Protein AF-A0A3B9ZJI3-F1 (afdb_monomer)

Foldseek 3Di:
DPDDPVLVVDPVSQQVVFVVVQVVCCVVCVVVVDHDPTGDDPDDDDDPVVVVVVVVVVVVVVVVVVVVVVVVVVVVVVVVVVVVVVVVVVVVVCVVVVVVVVVVVVVVVVVVVVVVVVVVVVVVVVVVVVVVVVVVVVLPDPVNVVVVVVVVVVVCVPDDDDDDDPDPDDDDDCVPDDVVVVCVVVVVVVVVD

pLDDT: mean 81.3, std 15.16, range [40.19, 97.56]

Mean predicted aligned error: 17.63 Å

Structure (mmCIF, N/CA/C/O backbone):
data_AF-A0A3B9ZJI3-F1
#
_entry.id   AF-A0A3B9ZJI3-F1
#
loop_
_atom_site.group_PDB
_atom_site.id
_atom_site.type_symbol
_atom_site.label_atom_id
_atom_site.label_alt_id
_atom_site.label_comp_id
_atom_site.label_asym_id
_atom_site.label_entity_id
_atom_site.label_seq_id
_atom_site.pdbx_PDB_ins_code
_atom_site.Cartn_x
_atom_site.Cartn_y
_atom_site.Cartn_z
_atom_site.occupancy
_atom_site.B_iso_or_equiv
_atom_site.auth_seq_id
_atom_site.auth_comp_id
_atom_site.auth_asym_id
_atom_site.auth_atom_id
_atom_site.pdbx_PDB_model_num
ATOM 1 N N . GLY A 1 1 ? 36.467 -7.779 -59.069 1.00 50.78 1 GLY A N 1
ATOM 2 C CA . GLY A 1 1 ? 36.901 -6.793 -58.063 1.00 50.78 1 GLY A CA 1
ATOM 3 C C . GLY A 1 1 ? 36.536 -7.334 -56.703 1.00 50.78 1 GLY A C 1
ATOM 4 O O . GLY A 1 1 ? 35.388 -7.703 -56.526 1.00 50.78 1 GLY A O 1
ATOM 5 N N . GLU A 1 2 ? 37.505 -7.467 -55.800 1.00 56.78 2 GLU A N 1
ATOM 6 C CA . GLU A 1 2 ? 37.340 -8.174 -54.513 1.00 56.78 2 GLU A CA 1
ATOM 7 C C . GLU A 1 2 ? 36.826 -7.292 -53.361 1.00 56.78 2 GLU A C 1
ATOM 9 O O . GLU A 1 2 ? 36.559 -7.794 -52.276 1.00 56.78 2 GLU A O 1
ATOM 14 N N . LEU A 1 3 ? 36.697 -5.979 -53.572 1.00 60.47 3 LEU A N 1
ATOM 15 C CA . LEU A 1 3 ? 36.217 -5.028 -52.567 1.00 60.47 3 LEU A CA 1
ATOM 16 C C . LEU A 1 3 ? 34.755 -4.667 -52.830 1.00 60.47 3 LEU A C 1
ATOM 18 O O . LEU A 1 3 ? 34.390 -4.351 -53.967 1.00 60.47 3 LEU A O 1
ATOM 22 N N . LYS A 1 4 ? 33.936 -4.659 -51.773 1.00 58.44 4 LYS A N 1
ATOM 23 C CA . LYS A 1 4 ? 32.598 -4.059 -51.824 1.00 58.44 4 LYS A CA 1
ATOM 24 C C . LYS A 1 4 ? 32.731 -2.539 -51.887 1.00 58.44 4 LYS A C 1
ATOM 26 O O . LYS A 1 4 ? 33.703 -1.964 -51.402 1.00 58.44 4 LYS A O 1
ATOM 31 N N . THR A 1 5 ? 31.743 -1.873 -52.476 1.00 60.25 5 THR A N 1
ATOM 32 C CA . THR A 1 5 ? 31.746 -0.415 -52.692 1.00 60.25 5 THR A CA 1
ATOM 33 C C . THR A 1 5 ? 31.880 0.386 -51.391 1.00 60.25 5 THR A C 1
ATOM 35 O O . THR A 1 5 ? 32.420 1.486 -51.400 1.00 60.25 5 THR A O 1
ATOM 38 N N . GLU A 1 6 ? 31.468 -0.195 -50.264 1.00 62.31 6 GLU A N 1
ATOM 39 C CA . GLU A 1 6 ? 31.567 0.384 -48.918 1.00 62.31 6 GLU A CA 1
ATOM 40 C C . GLU A 1 6 ? 32.981 0.262 -48.315 1.00 62.31 6 GLU A C 1
ATOM 42 O O . GLU A 1 6 ? 33.418 1.137 -47.569 1.00 62.31 6 GLU A O 1
ATOM 47 N N . ASP A 1 7 ? 33.751 -0.767 -48.690 1.00 61.75 7 ASP A N 1
ATOM 48 C CA . ASP A 1 7 ? 35.116 -0.987 -48.189 1.00 61.75 7 ASP A CA 1
ATOM 49 C C . ASP A 1 7 ? 36.121 0.010 -48.772 1.00 61.75 7 ASP A C 1
ATOM 51 O O . ASP A 1 7 ? 37.167 0.271 -48.174 1.00 61.75 7 ASP A O 1
ATOM 55 N N . PHE A 1 8 ? 35.775 0.629 -49.906 1.00 59.69 8 PHE A N 1
ATOM 56 C CA . PHE A 1 8 ? 36.517 1.759 -50.440 1.00 59.69 8 PHE A CA 1
ATOM 57 C C . PHE A 1 8 ? 36.416 2.992 -49.549 1.00 59.69 8 PHE A C 1
ATOM 59 O O . PHE A 1 8 ? 37.165 3.912 -49.810 1.00 59.69 8 PHE A O 1
ATOM 66 N N . TYR A 1 9 ? 35.573 3.075 -48.517 1.00 57.75 9 TYR A N 1
ATOM 67 C CA . TYR A 1 9 ? 35.547 4.233 -47.607 1.00 57.75 9 TYR A CA 1
ATOM 68 C C . TYR A 1 9 ? 36.459 4.071 -46.382 1.00 57.75 9 TYR A C 1
ATOM 70 O O . TYR A 1 9 ? 36.699 5.039 -45.663 1.00 57.75 9 TYR A O 1
ATOM 78 N N . VAL A 1 10 ? 37.021 2.879 -46.155 1.00 63.97 10 VAL A N 1
ATOM 79 C CA . VAL A 1 10 ? 37.876 2.603 -44.994 1.00 63.97 10 VAL A CA 1
ATOM 80 C C . VAL A 1 10 ? 39.340 2.855 -45.358 1.00 63.97 10 VAL A C 1
ATOM 82 O O . VAL A 1 10 ? 39.934 2.097 -46.126 1.00 63.97 10 VAL A O 1
ATOM 85 N N . ALA A 1 11 ? 39.939 3.906 -44.786 1.00 62.38 11 ALA A N 1
ATOM 86 C CA . ALA A 1 11 ? 41.319 4.322 -45.071 1.00 62.38 11 ALA A CA 1
ATOM 87 C C . ALA A 1 11 ? 42.336 3.173 -44.927 1.00 62.38 11 ALA A C 1
ATOM 89 O O . ALA A 1 11 ? 43.181 2.987 -45.797 1.00 62.38 11 ALA A O 1
ATOM 90 N N . ASN A 1 12 ? 42.183 2.331 -43.902 1.00 68.94 12 ASN A N 1
ATOM 91 C CA . ASN A 1 12 ? 43.085 1.204 -43.647 1.00 68.94 12 ASN A CA 1
ATOM 92 C C . ASN A 1 12 ? 43.051 0.145 -44.763 1.00 68.94 12 ASN A C 1
ATOM 94 O O . ASN A 1 12 ? 44.101 -0.328 -45.193 1.00 68.94 12 ASN A O 1
ATOM 98 N N . LYS A 1 13 ? 41.861 -0.176 -45.293 1.00 71.44 13 LYS A N 1
ATOM 99 C CA . LYS A 1 13 ? 41.706 -1.168 -46.373 1.00 71.44 13 LYS A CA 1
ATOM 100 C C . LYS A 1 13 ? 42.254 -0.658 -47.710 1.00 71.44 13 LYS A C 1
ATOM 102 O O . LYS A 1 13 ? 42.721 -1.454 -48.523 1.00 71.44 13 LYS A O 1
ATOM 107 N N . ARG A 1 14 ? 42.232 0.665 -47.936 1.00 68.62 14 ARG A N 1
ATOM 108 C CA . ARG A 1 14 ? 42.858 1.291 -49.116 1.00 68.62 14 ARG A CA 1
ATOM 109 C C . ARG A 1 14 ? 44.374 1.121 -49.092 1.00 68.62 14 ARG A C 1
ATOM 111 O O . ARG A 1 14 ? 44.942 0.722 -50.102 1.00 68.62 14 ARG A O 1
ATOM 118 N N . THR A 1 15 ? 45.005 1.398 -47.954 1.00 74.06 15 THR A N 1
ATOM 119 C CA . THR A 1 15 ? 46.465 1.324 -47.802 1.00 74.06 15 THR A CA 1
ATOM 120 C C . THR A 1 15 ? 46.971 -0.106 -47.952 1.00 74.06 15 THR A C 1
ATOM 122 O O . THR A 1 15 ? 47.922 -0.346 -48.687 1.00 74.06 15 THR A O 1
ATOM 125 N N . GLU A 1 16 ? 46.286 -1.074 -47.340 1.00 79.62 16 GLU A N 1
ATOM 126 C CA . GLU A 1 16 ? 46.660 -2.490 -47.420 1.00 79.62 16 GLU A CA 1
ATOM 127 C C . GLU A 1 16 ? 46.643 -3.015 -48.866 1.00 79.62 16 GLU A C 1
ATOM 129 O O . GLU A 1 16 ? 47.573 -3.683 -49.322 1.00 79.62 16 GLU A O 1
ATOM 134 N N . LYS A 1 17 ? 45.608 -2.661 -49.633 1.00 78.25 17 LYS A N 1
ATOM 135 C CA . LYS A 1 17 ? 45.502 -3.068 -51.039 1.00 78.25 17 LYS A CA 1
ATOM 136 C C . LYS A 1 17 ? 46.419 -2.253 -51.957 1.00 78.25 17 LYS A C 1
ATOM 138 O O . LYS A 1 17 ? 46.913 -2.810 -52.934 1.00 78.25 17 LYS A O 1
ATOM 143 N N . ALA A 1 18 ? 46.695 -0.986 -51.647 1.00 79.62 18 ALA A N 1
ATOM 144 C CA . ALA A 1 18 ? 47.691 -0.185 -52.361 1.00 79.62 18 ALA A CA 1
ATOM 145 C C . ALA A 1 18 ? 49.105 -0.774 -52.216 1.00 79.62 18 ALA A C 1
ATOM 147 O O . ALA A 1 18 ? 49.821 -0.886 -53.211 1.00 79.62 18 ALA A O 1
ATOM 148 N N . GLU A 1 19 ? 49.468 -1.240 -51.017 1.00 81.62 19 GLU A N 1
ATOM 149 C CA . GLU A 1 19 ? 50.729 -1.950 -50.770 1.00 81.62 19 GLU A CA 1
ATOM 150 C C . GLU A 1 19 ? 50.781 -3.292 -51.514 1.00 81.62 19 GLU A C 1
ATOM 152 O O . GLU A 1 19 ? 51.762 -3.578 -52.201 1.00 81.62 19 GLU A O 1
ATOM 157 N N . ALA A 1 20 ? 49.696 -4.076 -51.498 1.00 83.81 20 ALA A N 1
ATOM 158 C CA . ALA A 1 20 ? 49.629 -5.325 -52.263 1.00 83.81 20 ALA A CA 1
ATOM 159 C C . ALA A 1 20 ? 49.830 -5.101 -53.778 1.00 83.81 20 ALA A C 1
ATOM 161 O O . ALA A 1 20 ? 50.543 -5.858 -54.444 1.00 83.81 20 ALA A O 1
ATOM 162 N N . VAL A 1 21 ? 49.241 -4.032 -54.326 1.00 83.50 21 VAL A N 1
ATOM 163 C CA . VAL A 1 21 ? 49.411 -3.642 -55.734 1.00 83.50 21 VAL A CA 1
ATOM 164 C C . VAL A 1 21 ? 50.833 -3.143 -56.004 1.00 83.50 21 VAL A C 1
ATOM 166 O O . VAL A 1 21 ? 51.417 -3.516 -57.021 1.00 83.50 21 VAL A O 1
ATOM 169 N N . LYS A 1 22 ? 51.432 -2.370 -55.092 1.00 85.00 22 LYS A N 1
ATOM 170 C CA . LYS A 1 22 ? 52.835 -1.934 -55.180 1.00 85.00 22 LYS A CA 1
ATOM 171 C C . LYS A 1 22 ? 53.792 -3.123 -55.238 1.00 85.00 22 LYS A C 1
ATOM 173 O O . LYS A 1 22 ? 54.679 -3.145 -56.092 1.00 85.00 22 LYS A O 1
ATOM 178 N N . THR A 1 23 ? 53.608 -4.131 -54.384 1.00 84.69 23 THR A N 1
ATOM 179 C CA . THR A 1 23 ? 54.434 -5.349 -54.407 1.00 84.69 23 THR A CA 1
ATOM 180 C C . THR A 1 23 ? 54.289 -6.097 -55.733 1.00 84.69 23 THR A C 1
ATOM 182 O O . THR A 1 23 ? 55.291 -6.505 -56.324 1.00 84.69 23 THR A O 1
ATOM 185 N N . ALA A 1 24 ? 53.058 -6.239 -56.234 1.00 85.00 24 ALA A N 1
ATOM 186 C CA . ALA A 1 24 ? 52.796 -6.901 -57.510 1.00 85.00 24 ALA A CA 1
ATOM 187 C C . ALA A 1 24 ? 53.416 -6.148 -58.702 1.00 85.00 24 ALA A C 1
ATOM 189 O O . ALA A 1 24 ? 54.034 -6.772 -59.564 1.00 85.00 24 ALA A O 1
ATOM 190 N N . LEU A 1 25 ? 53.309 -4.815 -58.731 1.00 82.19 25 LEU A N 1
ATOM 191 C CA . LEU A 1 25 ? 53.879 -3.977 -59.789 1.00 82.19 25 LEU A CA 1
ATOM 192 C C . LEU A 1 25 ? 55.409 -3.979 -59.767 1.00 82.19 25 LEU A C 1
ATOM 194 O O . LEU A 1 25 ? 56.024 -4.161 -60.816 1.00 82.19 25 LEU A O 1
ATOM 198 N N . ASN A 1 26 ? 56.030 -3.867 -58.589 1.00 84.06 26 ASN A N 1
ATOM 199 C CA . ASN A 1 26 ? 57.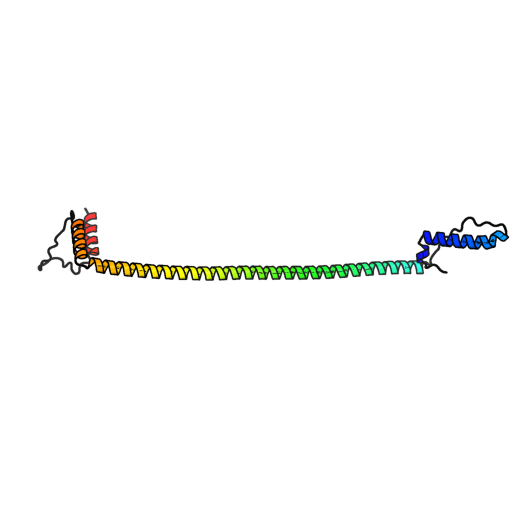489 -3.934 -58.461 1.00 84.06 26 ASN A CA 1
ATOM 200 C C . ASN A 1 26 ? 58.047 -5.286 -58.918 1.00 84.06 26 ASN A C 1
ATOM 202 O O . ASN A 1 26 ? 59.101 -5.333 -59.546 1.00 84.06 26 ASN A O 1
ATOM 206 N N . LYS A 1 27 ? 57.326 -6.389 -58.688 1.00 85.56 27 LYS A N 1
ATOM 207 C CA . LYS A 1 27 ? 57.746 -7.716 -59.161 1.00 85.56 27 LYS A CA 1
ATOM 208 C C . LYS A 1 27 ? 57.872 -7.794 -60.689 1.00 85.56 27 LYS A C 1
ATOM 210 O O . LYS A 1 27 ? 58.722 -8.526 -61.184 1.00 85.56 27 LYS A O 1
ATOM 215 N N . VAL A 1 28 ? 57.043 -7.052 -61.423 1.00 83.88 28 VAL A N 1
ATOM 216 C CA . VAL A 1 28 ? 57.026 -7.052 -62.895 1.00 83.88 28 VAL A CA 1
ATOM 217 C C . VAL A 1 28 ? 57.948 -5.973 -63.472 1.00 83.88 28 VAL A C 1
ATOM 219 O O . VAL A 1 28 ? 58.653 -6.219 -64.447 1.00 83.88 28 VAL A O 1
ATOM 222 N N . LEU A 1 29 ? 57.964 -4.783 -62.868 1.00 81.75 29 LEU A N 1
ATOM 223 C CA . LEU A 1 29 ? 58.641 -3.599 -63.408 1.00 81.75 29 LEU A CA 1
ATOM 224 C C . LEU A 1 29 ? 60.126 -3.502 -63.026 1.00 81.75 29 LEU A C 1
ATOM 226 O O . LEU A 1 29 ? 60.891 -2.866 -63.753 1.00 81.75 29 LEU A O 1
ATOM 230 N N . ASN A 1 30 ? 60.566 -4.206 -61.975 1.00 80.31 30 ASN A N 1
ATOM 231 C CA . ASN A 1 30 ? 61.985 -4.270 -61.604 1.00 80.31 30 ASN A CA 1
ATOM 232 C C . ASN A 1 30 ? 62.865 -4.850 -62.722 1.00 80.31 30 ASN A C 1
ATOM 234 O O . ASN A 1 30 ? 64.010 -4.435 -62.870 1.00 80.31 30 ASN A O 1
ATOM 238 N N . ALA A 1 31 ? 62.333 -5.761 -63.546 1.00 80.25 31 ALA A N 1
ATOM 239 C CA . ALA A 1 31 ? 63.055 -6.312 -64.697 1.00 80.25 31 ALA A CA 1
ATOM 240 C C . ALA A 1 31 ? 63.412 -5.245 -65.752 1.00 80.25 31 ALA A C 1
ATOM 242 O O . ALA A 1 31 ? 64.338 -5.437 -66.534 1.00 80.25 31 ALA A O 1
ATOM 243 N N . TYR A 1 32 ? 62.703 -4.115 -65.745 1.00 82.19 32 TYR A N 1
ATOM 244 C CA . TYR A 1 32 ? 62.908 -2.981 -66.645 1.00 82.19 32 TYR A CA 1
ATOM 245 C C . TYR A 1 32 ? 63.609 -1.797 -65.956 1.00 82.19 32 TYR A C 1
ATOM 247 O O . TYR A 1 32 ? 63.690 -0.715 -66.532 1.00 82.19 32 TYR A O 1
ATOM 255 N N . GLY A 1 33 ? 64.108 -1.981 -64.726 1.00 80.38 33 GLY A N 1
ATOM 256 C CA . GLY A 1 33 ? 64.806 -0.942 -63.962 1.00 80.38 33 GLY A CA 1
ATOM 257 C C . GLY A 1 33 ? 63.899 0.145 -63.371 1.00 80.38 33 GLY A C 1
ATOM 258 O O . GLY A 1 33 ? 64.397 1.197 -62.980 1.00 80.38 33 GLY A O 1
ATOM 259 N N . ILE A 1 34 ? 62.582 -0.083 -63.303 1.00 82.25 34 ILE A N 1
ATOM 260 C CA . ILE A 1 34 ? 61.608 0.883 -62.775 1.00 82.25 34 ILE A CA 1
ATOM 261 C C . ILE A 1 34 ? 61.182 0.459 -61.366 1.00 82.25 34 ILE A C 1
ATOM 263 O O . ILE A 1 34 ? 60.663 -0.642 -61.183 1.00 82.25 34 ILE A O 1
ATOM 267 N N . ILE A 1 35 ? 61.350 1.358 -60.390 1.00 81.50 3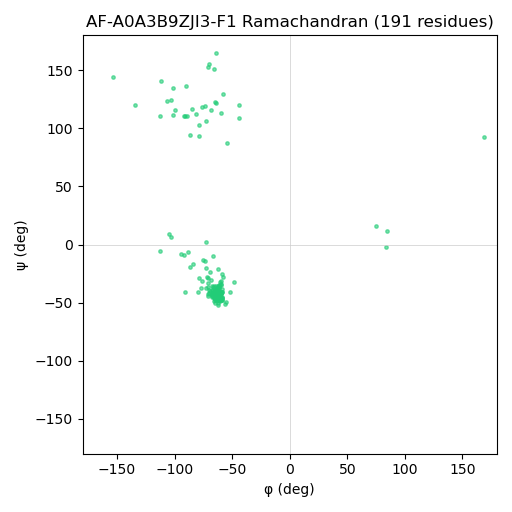5 ILE A N 1
ATOM 268 C CA . ILE A 1 35 ? 60.954 1.151 -58.990 1.00 81.50 35 ILE A CA 1
ATOM 269 C C . ILE A 1 35 ? 59.707 1.986 -58.688 1.00 81.50 35 ILE A C 1
ATOM 271 O O . ILE A 1 35 ? 59.703 3.206 -58.845 1.00 81.50 35 ILE A O 1
ATOM 275 N N . VAL A 1 36 ? 58.645 1.329 -58.227 1.00 80.75 36 VAL A N 1
ATOM 276 C CA . VAL A 1 36 ? 57.395 1.961 -57.794 1.00 80.75 36 VAL A CA 1
ATOM 277 C C . VAL A 1 36 ? 57.467 2.256 -56.293 1.00 80.75 36 VAL A C 1
ATOM 279 O O . VAL A 1 36 ? 57.435 1.342 -55.463 1.00 80.75 36 VAL A O 1
ATOM 282 N N . GLU A 1 37 ? 57.544 3.542 -55.942 1.00 78.81 37 GLU A N 1
ATOM 283 C CA . GLU A 1 37 ? 57.665 4.022 -54.557 1.00 78.81 37 GLU A CA 1
ATOM 284 C C . GLU A 1 37 ? 56.319 4.032 -53.810 1.00 78.81 37 GLU A C 1
ATOM 286 O O . GLU A 1 37 ? 56.241 3.610 -52.654 1.00 78.81 37 GLU A O 1
ATOM 291 N N . SER A 1 38 ? 55.236 4.443 -54.476 1.00 76.69 38 SER A N 1
ATOM 292 C CA . SER A 1 38 ? 53.892 4.499 -53.893 1.00 76.69 38 SER A CA 1
ATOM 293 C C . SER A 1 38 ? 52.805 4.366 -54.962 1.00 76.69 38 SER A C 1
ATOM 295 O O . SER A 1 38 ? 52.952 4.870 -56.076 1.00 76.69 38 SER A O 1
ATOM 297 N N . VAL A 1 39 ? 51.705 3.689 -54.618 1.00 79.94 39 VAL A N 1
ATOM 298 C CA . VAL A 1 39 ? 50.502 3.584 -55.454 1.00 79.94 39 VAL A CA 1
ATOM 299 C C . VAL A 1 39 ? 49.375 4.327 -54.750 1.00 79.94 39 VAL A C 1
ATOM 301 O O . VAL A 1 39 ? 48.878 3.886 -53.718 1.00 79.94 39 VAL A O 1
ATOM 304 N N . LEU A 1 40 ? 48.957 5.456 -55.319 1.00 75.12 40 LEU A N 1
ATOM 305 C CA . LEU A 1 40 ? 47.853 6.252 -54.790 1.00 75.12 40 LEU A CA 1
ATOM 306 C C . LEU A 1 40 ? 46.575 5.950 -55.585 1.00 75.12 40 LEU A C 1
ATOM 308 O O . LEU A 1 40 ? 46.527 6.238 -56.785 1.00 75.12 40 LEU A O 1
ATOM 312 N N . PRO A 1 41 ? 45.528 5.378 -54.965 1.00 70.12 41 PRO A N 1
ATOM 313 C CA . PRO A 1 41 ? 44.241 5.249 -55.632 1.00 70.12 41 PRO A CA 1
ATOM 314 C C . PRO A 1 41 ? 43.661 6.648 -55.893 1.00 70.12 41 PRO A C 1
ATOM 316 O O . PRO A 1 41 ? 43.478 7.434 -54.966 1.00 70.12 41 PRO A O 1
ATOM 319 N N . LYS A 1 42 ? 43.378 6.964 -57.162 1.00 68.06 42 LYS A N 1
ATOM 320 C CA . LYS A 1 42 ? 42.706 8.210 -57.568 1.00 68.06 42 LYS A CA 1
ATOM 321 C C . LYS A 1 42 ? 41.235 8.203 -57.130 1.00 68.06 42 LYS A C 1
ATOM 323 O O . LYS A 1 42 ? 40.643 7.133 -56.995 1.00 68.06 42 LYS A O 1
ATOM 328 N N . ASP A 1 43 ? 40.656 9.395 -56.957 1.00 59.84 43 ASP A N 1
ATOM 329 C CA . ASP A 1 43 ? 39.254 9.622 -56.585 1.00 59.84 43 ASP A CA 1
ATOM 330 C C . ASP A 1 43 ? 38.289 8.718 -57.359 1.00 59.84 43 ASP A C 1
ATOM 332 O O . ASP A 1 43 ? 38.054 8.882 -58.561 1.00 59.84 43 ASP A O 1
ATOM 336 N N . TYR A 1 44 ? 37.721 7.750 -56.649 1.00 62.53 44 TYR A N 1
ATOM 337 C CA . TYR A 1 44 ? 36.707 6.864 -57.186 1.00 62.53 44 TYR A CA 1
ATOM 338 C C . TYR A 1 44 ? 35.390 7.646 -57.309 1.00 62.53 44 TYR A C 1
ATOM 340 O O . TYR A 1 44 ? 34.853 8.133 -56.315 1.00 62.53 44 TYR A O 1
ATOM 348 N N . ARG A 1 45 ? 34.858 7.772 -58.528 1.00 61.00 45 ARG A N 1
ATOM 349 C CA . ARG A 1 45 ? 33.540 8.371 -58.781 1.00 61.00 45 ARG A CA 1
ATOM 350 C C . ARG A 1 45 ? 32.525 7.256 -59.015 1.00 61.00 45 ARG A C 1
ATOM 352 O O . ARG A 1 45 ? 32.590 6.572 -60.033 1.00 61.00 45 ARG A O 1
ATOM 359 N N . PHE A 1 46 ? 31.589 7.077 -58.083 1.00 64.31 46 PHE A N 1
ATOM 360 C CA . PHE A 1 46 ? 30.401 6.256 -58.330 1.00 64.31 46 PHE A CA 1
ATOM 361 C C . PHE A 1 46 ? 29.532 6.920 -59.403 1.00 64.31 46 PHE A C 1
ATOM 363 O O . PHE A 1 46 ? 29.510 8.146 -59.529 1.00 64.31 46 PHE A O 1
ATOM 370 N N . ASN A 1 47 ? 28.781 6.117 -60.162 1.00 77.44 47 ASN A N 1
ATOM 371 C CA . ASN A 1 47 ? 27.706 6.659 -60.988 1.00 77.44 47 ASN A CA 1
ATOM 372 C C . ASN A 1 47 ? 26.727 7.417 -60.062 1.00 77.44 47 ASN A C 1
ATOM 374 O O . ASN A 1 47 ? 26.300 6.832 -59.061 1.00 77.44 47 ASN A O 1
ATOM 378 N N . PRO A 1 48 ? 26.350 8.674 -60.369 1.00 79.62 48 PRO A N 1
ATOM 379 C CA . PRO A 1 48 ? 25.398 9.447 -59.571 1.00 79.62 48 PRO A CA 1
ATOM 380 C C . PRO A 1 48 ? 24.106 8.695 -59.217 1.00 79.62 48 PRO A C 1
ATOM 382 O O . PRO A 1 48 ? 23.567 8.894 -58.132 1.00 79.62 48 PRO A O 1
ATOM 385 N N . ALA A 1 49 ? 23.630 7.800 -60.090 1.00 78.19 49 ALA A N 1
ATOM 386 C CA . ALA A 1 49 ? 22.453 6.972 -59.820 1.00 78.19 49 ALA A CA 1
ATOM 387 C C . ALA A 1 49 ? 22.676 5.963 -58.675 1.00 78.19 49 ALA A C 1
ATOM 389 O O . ALA A 1 49 ? 21.780 5.725 -57.872 1.00 78.19 49 ALA A O 1
ATOM 390 N N . TYR A 1 50 ? 23.882 5.399 -58.562 1.00 78.88 50 TYR A N 1
ATOM 391 C CA . TYR A 1 50 ? 24.231 4.436 -57.514 1.00 78.88 50 TYR A CA 1
ATOM 392 C C . TYR A 1 50 ? 24.474 5.122 -56.165 1.00 78.88 50 TYR A C 1
ATOM 394 O O . TYR A 1 50 ? 24.049 4.619 -55.130 1.00 78.88 50 TYR A O 1
ATOM 402 N N . GLN A 1 51 ? 25.096 6.306 -56.182 1.00 77.69 51 GLN A N 1
ATOM 403 C CA . GLN A 1 51 ? 25.280 7.122 -54.980 1.00 77.69 51 GLN A CA 1
ATOM 404 C C . GLN A 1 51 ? 23.929 7.503 -54.356 1.00 77.69 51 GLN A C 1
ATOM 406 O O . GLN A 1 51 ? 23.736 7.315 -53.157 1.00 77.69 51 GLN A O 1
ATOM 411 N N . LYS A 1 52 ? 22.973 7.945 -55.187 1.00 86.25 52 LYS A N 1
ATOM 412 C CA . LYS A 1 52 ? 21.601 8.229 -54.747 1.00 86.25 52 LYS A CA 1
ATOM 413 C C . LYS A 1 52 ? 20.925 7.001 -54.142 1.00 86.25 52 LYS A C 1
ATOM 415 O O . LYS A 1 52 ? 20.373 7.105 -53.059 1.00 86.25 52 LYS A O 1
ATOM 420 N N . ALA A 1 53 ? 21.038 5.833 -54.777 1.00 84.56 53 ALA A N 1
ATOM 421 C CA . ALA A 1 53 ? 20.445 4.602 -54.252 1.00 84.56 53 ALA A CA 1
ATOM 422 C C . ALA A 1 53 ? 21.023 4.186 -52.882 1.00 84.56 53 ALA A C 1
ATOM 424 O O . ALA A 1 53 ? 20.286 3.698 -52.025 1.00 84.56 53 ALA A O 1
ATOM 425 N N . ILE A 1 54 ? 22.327 4.38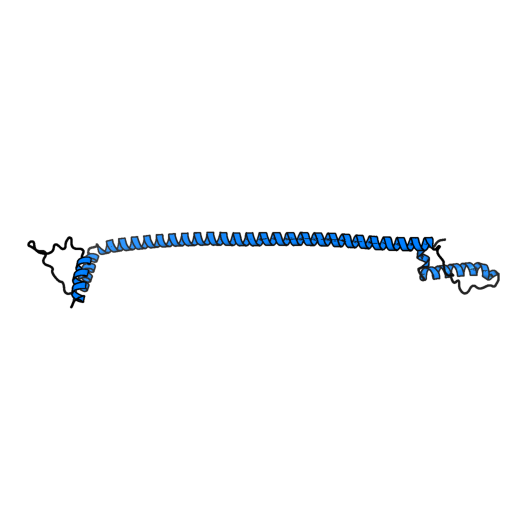9 -52.645 1.00 80.94 54 ILE A N 1
ATOM 426 C CA . ILE A 1 54 ? 22.949 4.137 -51.331 1.00 80.94 54 ILE A CA 1
ATOM 427 C C . ILE A 1 54 ? 22.430 5.125 -50.285 1.00 80.94 54 ILE A C 1
ATOM 429 O O . ILE A 1 54 ? 22.111 4.724 -49.165 1.00 80.94 54 ILE A O 1
ATOM 433 N N . GLU A 1 55 ? 22.355 6.409 -50.631 1.00 85.31 55 GLU A N 1
ATOM 434 C CA . GLU A 1 55 ? 21.859 7.454 -49.733 1.00 85.31 55 GLU A CA 1
ATOM 435 C C . GLU A 1 55 ? 20.384 7.235 -49.383 1.00 85.31 55 GLU A C 1
ATOM 437 O O . GLU A 1 55 ? 20.032 7.253 -48.205 1.00 85.31 55 GLU A O 1
ATOM 442 N N . GLU A 1 56 ? 19.546 6.928 -50.372 1.00 89.25 56 GLU A N 1
ATOM 443 C CA . GLU A 1 56 ? 18.131 6.589 -50.190 1.00 89.25 56 GLU A CA 1
ATOM 444 C C . GLU A 1 56 ? 17.958 5.349 -49.313 1.00 89.25 56 GLU A C 1
ATOM 446 O O . GLU A 1 56 ? 17.172 5.378 -48.365 1.00 89.25 56 GLU A O 1
ATOM 451 N N . LYS A 1 57 ? 18.737 4.286 -49.555 1.00 90.62 57 LYS A N 1
ATOM 452 C CA . LYS A 1 57 ? 18.725 3.090 -48.704 1.00 90.62 57 LYS A CA 1
ATOM 453 C C . LYS A 1 57 ? 19.126 3.423 -47.267 1.00 90.62 57 LYS A C 1
ATOM 455 O O . LYS A 1 57 ? 18.456 2.998 -46.333 1.00 90.62 57 LYS A O 1
ATOM 460 N N . LYS A 1 58 ? 20.178 4.221 -47.073 1.00 92.25 58 LYS A N 1
ATOM 461 C CA . LYS A 1 58 ? 20.632 4.633 -45.739 1.00 92.25 58 LYS A CA 1
ATOM 462 C C . LYS A 1 58 ? 19.572 5.456 -45.007 1.00 92.25 58 LYS A C 1
ATOM 464 O O . LYS A 1 58 ? 19.375 5.259 -43.811 1.00 92.25 58 LYS A O 1
ATOM 469 N N . ILE A 1 59 ? 18.896 6.366 -45.706 1.00 92.81 59 ILE A N 1
ATOM 470 C CA . ILE A 1 59 ? 17.804 7.169 -45.143 1.00 92.81 59 ILE A CA 1
ATOM 471 C C . ILE A 1 59 ? 16.616 6.265 -44.788 1.00 92.81 59 ILE A C 1
ATOM 473 O O . ILE A 1 59 ? 16.067 6.396 -43.697 1.00 92.81 59 ILE A O 1
ATOM 477 N N . ALA A 1 60 ? 16.259 5.312 -45.652 1.00 92.25 60 ALA A N 1
ATOM 478 C CA . ALA A 1 60 ? 15.202 4.338 -45.384 1.00 92.25 60 ALA A CA 1
ATOM 479 C C . ALA A 1 60 ? 15.516 3.463 -44.160 1.00 92.25 60 ALA A C 1
ATOM 481 O O . ALA A 1 60 ? 14.665 3.335 -43.281 1.00 92.25 60 ALA A O 1
ATOM 482 N N . ASP A 1 61 ? 16.741 2.944 -44.051 1.00 94.19 61 ASP A N 1
ATOM 483 C CA . ASP A 1 61 ? 17.189 2.144 -42.904 1.00 94.19 61 ASP A CA 1
ATOM 484 C C . ASP A 1 61 ? 17.160 2.975 -41.604 1.00 94.19 61 ASP A C 1
ATOM 486 O O . ASP A 1 61 ? 16.690 2.507 -40.565 1.00 94.19 61 ASP A O 1
ATOM 490 N N . GLN A 1 62 ? 17.586 4.244 -41.656 1.00 93.25 62 GLN A N 1
ATOM 491 C CA . GLN A 1 62 ? 17.511 5.158 -40.510 1.00 93.25 62 GLN A CA 1
ATOM 492 C C . GLN A 1 62 ? 16.069 5.470 -40.096 1.00 93.25 62 GLN A C 1
ATOM 494 O O . GLN A 1 62 ? 15.773 5.513 -38.901 1.00 93.25 62 GLN A O 1
ATOM 499 N N . MET A 1 63 ? 15.169 5.691 -41.058 1.00 94.00 63 MET A N 1
ATOM 500 C CA . MET A 1 63 ? 13.751 5.913 -40.773 1.00 94.00 63 MET A CA 1
ATOM 501 C C . MET A 1 63 ? 13.096 4.656 -40.200 1.00 94.00 63 MET A C 1
ATOM 503 O O . MET A 1 63 ? 12.350 4.760 -39.231 1.00 94.00 63 MET A O 1
ATOM 507 N N . ALA A 1 64 ? 13.411 3.472 -40.729 1.00 95.06 64 ALA A N 1
ATOM 508 C CA . ALA A 1 64 ? 12.887 2.206 -40.225 1.00 95.06 64 ALA A CA 1
ATOM 509 C C . ALA A 1 64 ? 13.288 1.958 -38.762 1.00 95.06 64 ALA A C 1
ATOM 511 O O . ALA A 1 64 ? 12.436 1.606 -37.944 1.00 95.06 64 ALA A O 1
ATOM 512 N N . GLU A 1 65 ? 14.553 2.197 -38.403 1.00 94.12 65 GLU A N 1
ATOM 513 C CA . GLU A 1 65 ? 15.007 2.071 -37.012 1.00 94.12 65 GLU A CA 1
ATOM 514 C C . GLU A 1 65 ? 14.388 3.136 -36.091 1.00 94.12 65 GLU A C 1
ATOM 516 O O . GLU A 1 65 ? 14.026 2.823 -34.951 1.00 94.12 65 GLU A O 1
ATOM 521 N N . ARG A 1 66 ? 14.181 4.370 -36.578 1.00 95.06 66 ARG A N 1
ATOM 522 C CA . ARG A 1 66 ? 13.438 5.399 -35.829 1.00 95.06 66 ARG A CA 1
ATOM 523 C C . ARG A 1 66 ? 11.996 4.981 -35.576 1.00 95.06 66 ARG A C 1
ATOM 525 O O . ARG A 1 66 ? 11.596 4.944 -34.419 1.00 95.06 66 ARG A O 1
ATOM 532 N N . PHE A 1 67 ? 11.255 4.574 -36.605 1.00 94.06 67 PHE A N 1
ATOM 533 C CA . PHE A 1 67 ? 9.865 4.136 -36.451 1.00 94.06 67 PHE A CA 1
ATOM 534 C C . PHE A 1 67 ? 9.739 2.912 -35.548 1.00 94.06 67 PHE A C 1
ATOM 536 O O . PHE A 1 67 ? 8.819 2.830 -34.739 1.00 94.06 67 PHE A O 1
ATOM 543 N N . LYS A 1 68 ? 10.681 1.969 -35.626 1.00 96.00 68 LYS A N 1
ATOM 544 C CA . LYS A 1 68 ? 10.725 0.813 -34.724 1.00 96.00 68 LYS A CA 1
ATOM 545 C C . LYS A 1 68 ? 10.957 1.230 -33.272 1.00 96.00 68 LYS A C 1
ATOM 547 O O . LYS A 1 68 ? 10.368 0.636 -32.371 1.00 96.00 68 LYS A O 1
ATOM 552 N N . SER A 1 69 ? 11.806 2.230 -33.047 1.00 95.12 69 SER A N 1
ATOM 553 C CA . SER A 1 69 ? 12.075 2.772 -31.712 1.00 95.12 69 SER A CA 1
ATOM 554 C C . SER A 1 69 ? 10.879 3.555 -31.171 1.00 95.12 69 SER A C 1
ATOM 556 O O . SER A 1 69 ? 10.477 3.336 -30.033 1.00 95.12 69 SER A O 1
ATOM 558 N N . GLU A 1 70 ? 10.258 4.397 -31.998 1.00 95.62 70 GLU A N 1
ATOM 559 C CA . GLU A 1 70 ? 9.042 5.144 -31.659 1.00 95.62 70 GLU A CA 1
ATOM 560 C C . GLU A 1 70 ? 7.877 4.203 -31.342 1.00 95.62 70 GLU A C 1
ATOM 562 O O . GLU A 1 70 ? 7.240 4.351 -30.303 1.00 95.62 70 GLU A O 1
ATOM 567 N N . ALA A 1 71 ? 7.650 3.177 -32.169 1.00 95.38 71 ALA A N 1
ATOM 568 C CA . ALA A 1 71 ? 6.604 2.187 -31.934 1.00 95.38 71 ALA A CA 1
ATOM 569 C C . ALA A 1 71 ? 6.804 1.447 -30.604 1.00 95.38 71 ALA A C 1
ATOM 571 O O . ALA A 1 71 ? 5.847 1.262 -29.854 1.00 95.38 71 ALA A O 1
ATOM 572 N N . LYS A 1 72 ? 8.045 1.058 -30.278 1.00 95.88 72 LYS A N 1
ATOM 573 C CA . LYS A 1 72 ? 8.365 0.451 -28.977 1.00 95.88 72 LYS A CA 1
ATOM 574 C C . LYS A 1 72 ? 8.099 1.410 -27.820 1.00 95.88 72 LYS A C 1
ATOM 576 O O . LYS A 1 72 ? 7.420 1.018 -26.879 1.00 95.88 72 LYS A O 1
ATOM 581 N N . ALA A 1 73 ? 8.570 2.652 -27.920 1.00 95.44 73 ALA A N 1
ATOM 582 C CA . ALA A 1 73 ? 8.353 3.663 -26.890 1.00 95.44 73 ALA A CA 1
ATOM 583 C C . ALA A 1 73 ? 6.856 3.934 -26.667 1.00 95.44 73 ALA A C 1
ATOM 585 O O . ALA A 1 73 ? 6.407 4.002 -25.528 1.00 95.44 73 ALA A O 1
ATOM 586 N N . THR A 1 74 ? 6.065 4.005 -27.742 1.00 95.00 74 THR A N 1
ATOM 587 C CA . THR A 1 74 ? 4.605 4.150 -27.654 1.00 95.00 74 THR A CA 1
ATOM 588 C C . THR A 1 74 ? 3.967 2.958 -26.942 1.00 95.00 74 THR A C 1
ATOM 590 O O . THR A 1 74 ? 3.156 3.151 -26.041 1.00 95.00 74 THR A O 1
ATOM 593 N N . VAL A 1 75 ? 4.336 1.721 -27.297 1.00 95.69 75 VAL A N 1
ATOM 594 C CA . VAL A 1 75 ? 3.809 0.516 -26.629 1.00 95.69 75 VAL A CA 1
ATOM 595 C C . VAL A 1 75 ? 4.159 0.506 -25.140 1.00 95.69 75 VAL A C 1
ATOM 597 O O . VAL A 1 75 ? 3.288 0.231 -24.316 1.00 95.69 75 VAL A O 1
ATOM 600 N N . GLU A 1 76 ? 5.400 0.834 -24.784 1.00 94.69 76 GLU A N 1
ATOM 601 C CA . GLU A 1 76 ? 5.840 0.928 -23.388 1.00 94.69 76 GLU A CA 1
ATOM 602 C C . GLU A 1 76 ? 5.080 2.018 -22.622 1.00 94.69 76 GLU A C 1
ATOM 604 O O . GLU A 1 76 ? 4.611 1.769 -21.512 1.00 94.69 76 GLU A O 1
ATOM 609 N N . GLU A 1 77 ? 4.867 3.188 -23.228 1.00 95.12 77 GLU A N 1
ATOM 610 C CA . GLU A 1 77 ? 4.080 4.270 -22.632 1.00 95.12 77 GLU A CA 1
ATOM 611 C C . GLU A 1 77 ? 2.619 3.847 -22.398 1.00 95.12 77 GLU A C 1
ATOM 613 O O . GLU A 1 77 ? 2.056 4.109 -21.331 1.00 95.12 77 GLU A O 1
ATOM 618 N N . TYR A 1 78 ? 1.994 3.156 -23.358 1.00 95.69 78 TYR A N 1
ATOM 619 C CA . TYR A 1 78 ? 0.637 2.622 -23.193 1.00 95.69 78 TYR A CA 1
ATOM 620 C C . TYR A 1 78 ? 0.560 1.572 -22.082 1.00 95.69 78 TYR A C 1
ATOM 622 O O . TYR A 1 78 ? -0.378 1.604 -21.283 1.00 95.69 78 TYR A O 1
ATOM 630 N N . LEU A 1 79 ? 1.541 0.669 -21.998 1.00 96.38 79 LEU A N 1
ATOM 631 C CA . LEU A 1 79 ? 1.622 -0.320 -20.920 1.00 96.38 79 LEU A CA 1
ATOM 632 C C . LEU A 1 79 ? 1.790 0.355 -19.556 1.00 96.38 79 LEU A C 1
ATOM 634 O O . LEU A 1 79 ? 1.101 -0.013 -18.603 1.00 96.38 79 LEU A O 1
ATOM 638 N N . GLN A 1 80 ? 2.643 1.377 -19.469 1.00 96.06 80 GLN A N 1
ATOM 639 C CA . GLN A 1 80 ? 2.839 2.149 -18.246 1.00 96.06 80 GLN A CA 1
ATOM 640 C C . GLN A 1 80 ? 1.554 2.871 -17.824 1.00 96.06 80 GLN A C 1
ATOM 642 O O . GLN A 1 80 ? 1.184 2.813 -16.651 1.00 96.06 80 GLN A O 1
ATOM 647 N N . LYS A 1 81 ? 0.841 3.506 -18.764 1.00 96.06 81 LYS A N 1
ATOM 648 C CA . LYS A 1 81 ? -0.459 4.144 -18.493 1.00 96.06 81 LYS A CA 1
ATOM 649 C C . LYS A 1 81 ? -1.491 3.136 -18.001 1.00 96.06 81 LYS A C 1
ATOM 651 O O . LYS A 1 81 ? -2.153 3.399 -17.004 1.00 96.06 81 LYS A O 1
ATOM 656 N N . LEU A 1 82 ? -1.590 1.974 -18.648 1.00 96.38 82 LEU A N 1
ATOM 657 C CA . LEU A 1 82 ? -2.505 0.911 -18.231 1.00 96.38 82 LEU A CA 1
ATOM 658 C C . LEU A 1 82 ? -2.188 0.436 -16.810 1.00 96.38 82 LEU A C 1
ATOM 660 O O . LEU A 1 82 ? -3.093 0.302 -15.987 1.00 96.38 82 LEU A O 1
ATOM 664 N N . GLN A 1 83 ? -0.909 0.227 -16.500 1.00 94.50 83 GLN A N 1
ATOM 665 C CA . GLN A 1 83 ? -0.487 -0.202 -15.171 1.00 94.50 83 GLN A CA 1
ATOM 666 C C . GLN A 1 83 ? -0.737 0.871 -14.107 1.00 94.50 83 GLN A C 1
ATOM 668 O O . GLN A 1 83 ? -1.170 0.541 -13.003 1.00 94.50 83 GLN A O 1
ATOM 673 N N . PHE A 1 84 ? -0.516 2.143 -14.438 1.00 95.94 84 PHE A N 1
ATOM 674 C CA . PHE A 1 84 ? -0.829 3.260 -13.555 1.00 95.94 84 PHE A CA 1
ATOM 675 C C . PHE A 1 84 ? -2.331 3.327 -13.260 1.00 95.94 84 PHE A C 1
ATOM 677 O O . PHE A 1 84 ? -2.714 3.308 -12.094 1.00 95.94 84 PHE A O 1
ATOM 684 N N . SER A 1 85 ? -3.182 3.288 -14.291 1.00 95.81 85 SER A N 1
ATOM 685 C CA . SER A 1 85 ? -4.640 3.278 -14.121 1.00 95.81 85 SER A CA 1
ATOM 686 C C . SER A 1 85 ? -5.124 2.072 -13.314 1.00 95.81 85 SER A C 1
ATOM 688 O O . SER A 1 85 ? -5.974 2.220 -12.439 1.00 95.81 85 SER A O 1
ATOM 690 N N . GLN A 1 86 ? -4.555 0.883 -13.539 1.00 96.19 86 GLN A N 1
ATOM 691 C CA . GLN A 1 86 ? -4.865 -0.293 -12.721 1.00 96.19 86 GLN A CA 1
ATOM 692 C C . GLN A 1 86 ? -4.446 -0.090 -11.257 1.00 96.19 86 GLN A C 1
ATOM 694 O O . GLN A 1 86 ? -5.173 -0.481 -10.345 1.00 96.19 86 GLN A O 1
ATOM 699 N N . GLY A 1 87 ? -3.287 0.530 -11.025 1.00 96.69 87 GLY A N 1
ATOM 700 C CA . GLY A 1 87 ? -2.807 0.885 -9.692 1.00 96.69 87 GLY A CA 1
ATOM 701 C C . GLY A 1 87 ? -3.731 1.871 -8.977 1.00 96.69 87 GLY A C 1
ATOM 702 O O . GLY A 1 87 ? -4.036 1.667 -7.803 1.00 96.69 87 GLY A O 1
ATOM 703 N N . GLU A 1 88 ? -4.227 2.892 -9.678 1.00 96.62 88 GLU A N 1
ATOM 704 C CA . GLU A 1 88 ? -5.188 3.857 -9.129 1.00 96.62 88 GLU A CA 1
ATOM 705 C C . GLU A 1 88 ? -6.517 3.201 -8.755 1.00 96.62 88 GLU A C 1
ATOM 707 O O . GLU A 1 88 ? -7.023 3.432 -7.656 1.00 96.62 88 GLU A O 1
ATOM 712 N N . VAL A 1 89 ? -7.053 2.335 -9.620 1.00 96.44 89 VAL A N 1
ATOM 713 C CA . VAL A 1 89 ? -8.281 1.580 -9.325 1.00 96.44 89 VAL A CA 1
ATOM 714 C C . VAL A 1 89 ? -8.075 0.676 -8.114 1.00 96.44 89 VAL A C 1
ATOM 716 O O . VAL A 1 89 ? -8.891 0.688 -7.197 1.00 96.44 89 VAL A O 1
ATOM 719 N N . ASN A 1 90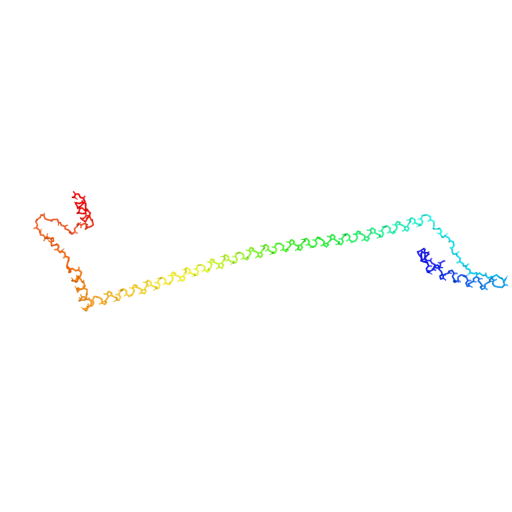 ? -6.966 -0.063 -8.060 1.00 96.19 90 ASN A N 1
ATOM 720 C CA . ASN A 1 90 ? -6.669 -0.942 -6.929 1.00 96.19 90 ASN A CA 1
ATOM 721 C C . ASN A 1 90 ? -6.519 -0.158 -5.620 1.00 96.19 90 ASN A C 1
ATOM 723 O O . ASN A 1 90 ? -6.994 -0.611 -4.581 1.00 96.19 90 ASN A O 1
ATOM 727 N N . LYS A 1 91 ? -5.883 1.018 -5.665 1.00 96.88 91 LYS A N 1
ATOM 728 C CA . LYS A 1 91 ? -5.773 1.908 -4.507 1.00 96.88 91 LYS A CA 1
ATOM 729 C C . LYS A 1 91 ? -7.152 2.381 -4.049 1.00 96.88 91 LYS A C 1
ATOM 731 O O . LYS A 1 91 ? -7.454 2.278 -2.869 1.00 96.88 91 LYS A O 1
ATOM 736 N N . MET A 1 92 ? -7.997 2.832 -4.975 1.00 96.00 92 MET A N 1
ATOM 737 C CA . MET A 1 92 ? -9.354 3.281 -4.662 1.00 96.00 92 MET A CA 1
ATOM 738 C C . MET A 1 92 ? -10.194 2.165 -4.033 1.00 96.00 92 MET A C 1
ATOM 740 O O . MET A 1 92 ? -10.868 2.402 -3.035 1.00 96.00 92 MET A O 1
ATOM 744 N N . VAL A 1 93 ? -10.127 0.949 -4.581 1.00 96.44 93 VAL A N 1
ATOM 745 C CA . VAL A 1 93 ? -10.817 -0.219 -4.013 1.00 96.44 93 VAL A CA 1
ATOM 746 C C . VAL A 1 93 ? -10.302 -0.514 -2.605 1.00 96.44 93 VAL A C 1
ATOM 748 O O . VAL A 1 93 ? -11.102 -0.644 -1.687 1.00 96.44 93 VAL A O 1
ATOM 751 N N . ALA A 1 94 ? -8.981 -0.546 -2.409 1.00 95.50 94 ALA A N 1
ATOM 752 C CA . ALA A 1 94 ? -8.388 -0.804 -1.099 1.00 95.50 94 ALA A CA 1
ATOM 753 C C . ALA A 1 94 ? -8.741 0.272 -0.057 1.00 95.50 94 ALA A C 1
ATOM 755 O O . ALA A 1 94 ? -8.974 -0.061 1.106 1.00 95.50 94 ALA A O 1
ATOM 756 N N . ASP A 1 95 ? -8.802 1.542 -0.462 1.00 96.81 95 ASP A N 1
ATOM 757 C CA . ASP A 1 95 ? -9.189 2.652 0.409 1.00 96.81 95 ASP A CA 1
ATOM 758 C C . ASP A 1 95 ? -10.666 2.519 0.830 1.00 96.81 95 ASP A C 1
ATOM 760 O O . ASP A 1 95 ? -10.965 2.550 2.027 1.00 96.81 95 ASP A O 1
ATOM 764 N N . VAL A 1 96 ? -11.577 2.278 -0.123 1.00 96.50 96 VAL A N 1
ATOM 765 C CA . VAL A 1 96 ? -13.016 2.087 0.147 1.00 96.50 96 VAL A CA 1
ATOM 766 C C . VAL A 1 96 ? -13.266 0.851 1.012 1.00 96.50 96 VAL A C 1
ATOM 768 O O . VAL A 1 96 ? -14.006 0.927 1.995 1.00 96.50 96 VAL A O 1
ATOM 771 N N . ASP A 1 97 ? -12.626 -0.275 0.699 1.00 96.19 97 ASP A N 1
ATOM 772 C CA . ASP A 1 97 ? -12.731 -1.499 1.497 1.00 96.19 97 ASP A CA 1
ATOM 773 C C . ASP A 1 97 ? -12.184 -1.279 2.914 1.00 96.19 97 ASP A C 1
ATOM 775 O O . ASP A 1 97 ? -12.778 -1.728 3.899 1.00 96.19 97 ASP A O 1
ATOM 779 N N . GLY A 1 98 ? -11.079 -0.542 3.043 1.00 96.94 98 GLY A N 1
ATOM 780 C CA . GLY A 1 98 ? -10.496 -0.176 4.328 1.00 96.94 98 GLY A CA 1
ATOM 781 C C . GLY A 1 98 ? -11.429 0.690 5.177 1.00 96.94 98 GLY A C 1
ATOM 782 O O . GLY A 1 98 ? -11.581 0.439 6.377 1.00 96.94 98 GLY A O 1
ATOM 783 N N . GLU A 1 99 ? -12.075 1.691 4.580 1.00 96.50 99 GLU A N 1
ATOM 784 C CA . GLU A 1 99 ? -13.080 2.520 5.256 1.00 96.50 99 GLU A CA 1
ATOM 785 C C . GLU A 1 99 ? -14.320 1.715 5.653 1.00 96.50 99 GLU A C 1
ATOM 787 O O . GLU A 1 99 ? -14.773 1.813 6.798 1.00 96.50 99 GLU A O 1
ATOM 792 N N . TYR A 1 100 ? -14.824 0.866 4.756 1.00 96.81 100 TYR A N 1
ATOM 793 C CA . TYR A 1 100 ? -15.961 -0.009 5.028 1.00 96.81 100 TYR A CA 1
ATOM 794 C C . TYR A 1 100 ? -15.685 -0.949 6.207 1.00 96.81 100 TYR A C 1
ATOM 796 O O . TYR A 1 100 ? -16.494 -1.047 7.133 1.00 96.81 100 TYR A O 1
ATOM 804 N N . LEU A 1 101 ? -14.522 -1.606 6.221 1.00 96.31 101 LEU A N 1
ATOM 805 C CA . LEU A 1 101 ? -14.135 -2.504 7.310 1.00 96.31 101 LEU A CA 1
ATOM 806 C C . LEU A 1 101 ? -13.988 -1.759 8.637 1.00 96.31 101 LEU A C 1
ATOM 808 O O . LEU A 1 101 ? -14.455 -2.255 9.661 1.00 96.31 101 LEU A O 1
ATOM 812 N N . LYS A 1 102 ? -13.399 -0.558 8.633 1.00 96.62 102 LYS A N 1
ATOM 813 C CA . LYS A 1 102 ? -13.320 0.284 9.837 1.00 96.62 102 LYS A CA 1
ATOM 814 C C . LYS A 1 102 ? -14.704 0.640 10.366 1.00 96.62 102 LYS A C 1
ATOM 816 O O . LYS A 1 102 ? -14.926 0.520 11.568 1.00 96.62 102 LYS A O 1
ATOM 821 N N . ALA A 1 103 ? -15.617 1.054 9.488 1.00 96.38 103 ALA A N 1
ATOM 822 C CA . ALA A 1 103 ? -16.985 1.404 9.861 1.00 96.38 103 ALA A CA 1
ATOM 823 C C . ALA A 1 103 ? -17.757 0.196 10.410 1.00 96.38 103 ALA A C 1
ATOM 825 O O . ALA A 1 103 ? -18.487 0.318 11.390 1.00 96.38 103 ALA A O 1
ATOM 826 N N . LYS A 1 104 ? -17.563 -0.984 9.816 1.00 97.44 104 LYS A N 1
ATOM 827 C CA . LYS A 1 104 ? -18.169 -2.223 10.304 1.00 97.44 104 LYS A CA 1
ATOM 828 C C . LYS A 1 104 ? -17.638 -2.603 11.687 1.00 97.44 104 LYS A C 1
ATOM 830 O O . LYS A 1 104 ? -18.427 -2.807 12.600 1.00 97.44 104 LYS A O 1
ATOM 835 N N . ILE A 1 105 ? -16.315 -2.629 11.859 1.00 96.44 105 ILE A N 1
ATOM 836 C CA . ILE A 1 105 ? -15.681 -2.969 13.142 1.00 96.44 105 ILE A CA 1
ATOM 837 C C . ILE A 1 105 ? -16.088 -1.974 14.230 1.00 96.44 105 ILE A C 1
ATOM 839 O O . ILE A 1 105 ? -16.359 -2.383 15.354 1.00 96.44 105 ILE A O 1
ATOM 843 N N . SER A 1 106 ? -16.144 -0.675 13.922 1.00 95.75 106 SER A N 1
ATOM 844 C CA . SER A 1 106 ? -16.545 0.332 14.906 1.00 95.75 106 SER A CA 1
ATOM 845 C C . SER A 1 106 ? -18.018 0.206 15.294 1.00 95.75 106 SER A C 1
ATOM 847 O O . SER A 1 106 ? -18.336 0.339 16.475 1.00 95.75 106 SER A O 1
ATOM 849 N N . ALA A 1 107 ? -18.902 -0.096 14.340 1.00 97.00 107 ALA A N 1
ATOM 850 C CA . ALA A 1 107 ? -20.313 -0.353 14.610 1.00 97.00 107 ALA A CA 1
ATOM 851 C C . ALA A 1 107 ? -20.508 -1.613 15.468 1.00 97.00 107 ALA A C 1
ATOM 853 O O . ALA A 1 107 ? -21.228 -1.560 16.467 1.00 97.00 107 ALA A O 1
ATOM 854 N N . ASP A 1 108 ? -19.829 -2.710 15.123 1.00 97.00 108 ASP A N 1
ATOM 855 C CA . ASP A 1 108 ? -19.880 -3.969 15.871 1.00 97.00 108 ASP A CA 1
ATOM 856 C C . ASP A 1 108 ? -19.337 -3.776 17.297 1.00 97.00 108 ASP A C 1
ATOM 858 O O . ASP A 1 108 ? -20.000 -4.133 18.271 1.00 97.00 108 ASP A O 1
ATOM 862 N N . ALA A 1 109 ? -18.183 -3.117 17.440 1.00 97.38 109 ALA A N 1
ATOM 863 C CA . ALA A 1 109 ? -17.590 -2.815 18.741 1.00 97.38 109 ALA A CA 1
ATOM 864 C C . ALA A 1 109 ? -18.496 -1.916 19.596 1.00 97.38 109 ALA A C 1
ATOM 866 O O . ALA A 1 109 ? -18.651 -2.154 20.795 1.00 97.38 109 ALA A O 1
ATOM 867 N N . TYR A 1 110 ? -19.122 -0.900 18.994 1.00 96.81 110 TYR A N 1
ATOM 868 C CA . TYR A 1 110 ? -20.070 -0.037 19.694 1.00 96.81 110 TYR A CA 1
ATOM 869 C C . TYR A 1 110 ? -21.291 -0.825 20.175 1.00 96.81 110 TYR A C 1
ATOM 871 O O . TYR A 1 110 ? -21.697 -0.687 21.330 1.00 96.81 110 TYR A O 1
ATOM 879 N N . TYR A 1 111 ? -21.857 -1.678 19.319 1.00 97.38 111 TYR A N 1
ATOM 880 C CA . TYR A 1 111 ? -22.986 -2.527 19.684 1.00 97.38 111 TYR A CA 1
ATOM 881 C C . TYR A 1 111 ? -22.635 -3.475 20.836 1.00 97.38 111 TYR A C 1
ATOM 883 O O . TYR A 1 111 ? -23.369 -3.535 21.825 1.00 97.38 111 TYR A O 1
ATOM 891 N N . GLU A 1 112 ? -21.498 -4.170 20.752 1.00 97.56 112 GLU A N 1
ATOM 892 C CA . GLU A 1 112 ? -21.038 -5.061 21.819 1.00 97.56 112 GLU A CA 1
ATOM 893 C C . GLU A 1 112 ? -20.804 -4.308 23.129 1.00 97.56 112 GLU A C 1
ATOM 895 O O . GLU A 1 112 ? -21.249 -4.761 24.187 1.00 97.56 112 GLU A O 1
ATOM 900 N N . GLN A 1 113 ? -20.177 -3.131 23.070 1.00 97.19 113 GLN A N 1
ATOM 901 C CA . GLN A 1 113 ? -19.960 -2.291 24.242 1.00 97.19 113 GLN A CA 1
ATOM 902 C C . GLN A 1 113 ? -21.288 -1.902 24.903 1.00 97.19 113 GLN A C 1
ATOM 904 O O . GLN A 1 113 ? -21.433 -2.051 26.118 1.00 97.19 113 GLN A O 1
ATOM 909 N N . GLN A 1 114 ? -22.272 -1.443 24.125 1.00 96.88 114 GLN A N 1
ATOM 910 C CA . GLN A 1 114 ? -23.592 -1.091 24.655 1.00 96.88 114 GLN A CA 1
ATOM 911 C C . GLN A 1 114 ? -24.326 -2.310 25.222 1.00 96.88 114 GLN A C 1
ATOM 913 O O . GLN A 1 114 ? -24.937 -2.219 26.286 1.00 96.88 114 GLN A O 1
ATOM 918 N N . ALA A 1 115 ? -24.220 -3.470 24.573 1.00 97.56 115 ALA A N 1
ATOM 919 C CA . ALA A 1 115 ? -24.804 -4.709 25.073 1.00 97.56 115 ALA A CA 1
ATOM 920 C C . ALA A 1 115 ? -24.172 -5.148 26.406 1.00 97.56 115 ALA A C 1
ATOM 922 O O . ALA A 1 115 ? -24.882 -5.602 27.306 1.00 97.56 115 ALA A O 1
ATOM 923 N N . MET A 1 116 ? -22.853 -5.002 26.564 1.00 97.25 116 MET A N 1
ATOM 924 C CA . MET A 1 116 ? -22.165 -5.286 27.828 1.00 97.25 116 MET A CA 1
ATOM 925 C C . MET A 1 116 ? -22.558 -4.297 28.928 1.00 97.25 116 MET A C 1
ATOM 927 O O . MET A 1 116 ? -22.822 -4.725 30.050 1.00 97.25 116 MET A O 1
ATOM 931 N N . LEU A 1 117 ? -22.646 -3.001 28.612 1.00 97.06 117 LEU A N 1
ATOM 932 C CA . LEU A 1 117 ? -23.096 -1.978 29.560 1.00 97.06 117 LEU A CA 1
ATOM 933 C C . LEU A 1 117 ? -24.531 -2.233 30.023 1.00 97.06 117 LEU A C 1
ATOM 935 O O . LEU A 1 117 ? -24.792 -2.213 31.222 1.00 97.06 117 LEU A O 1
ATOM 939 N N . ALA A 1 118 ? -25.444 -2.538 29.100 1.00 97.06 118 ALA A N 1
ATOM 940 C CA . ALA A 1 118 ? -26.825 -2.870 29.435 1.00 97.06 118 ALA A CA 1
ATOM 941 C C . ALA A 1 118 ? -26.900 -4.084 30.375 1.00 97.06 118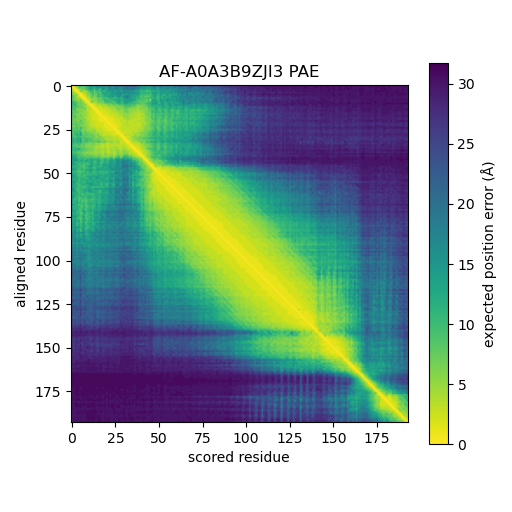 ALA A C 1
ATOM 943 O O . ALA A 1 118 ? -27.563 -4.016 31.408 1.00 97.06 118 ALA A O 1
ATOM 944 N N . LYS A 1 119 ? -26.151 -5.156 30.077 1.00 97.38 119 LYS A N 1
ATOM 945 C CA . LYS A 1 119 ? -26.062 -6.339 30.951 1.00 97.38 119 LYS A CA 1
ATOM 946 C C . LYS A 1 119 ? -25.483 -6.010 32.326 1.00 97.38 119 LYS A C 1
ATOM 948 O O . LYS A 1 119 ? -25.948 -6.553 33.325 1.00 97.38 119 LYS A O 1
ATOM 953 N N . ALA A 1 120 ? -24.472 -5.145 32.389 1.00 97.19 120 ALA A N 1
ATOM 954 C CA . ALA A 1 120 ? -23.872 -4.723 33.649 1.00 97.19 120 ALA A CA 1
ATOM 955 C C . ALA A 1 120 ? -24.865 -3.921 34.504 1.00 97.19 120 ALA A C 1
ATOM 957 O O . ALA A 1 120 ? -25.019 -4.223 35.684 1.00 97.19 120 ALA A O 1
ATOM 958 N N . ILE A 1 121 ? -25.582 -2.968 33.902 1.00 96.88 121 ILE A N 1
ATOM 959 C CA . ILE A 1 121 ? -26.614 -2.163 34.574 1.00 96.88 121 ILE A CA 1
ATOM 960 C C . ILE A 1 121 ? -27.761 -3.050 35.063 1.00 96.88 121 ILE A C 1
ATOM 962 O O . ILE A 1 121 ? -28.222 -2.893 36.190 1.00 96.88 121 ILE A O 1
ATOM 966 N N . GLU A 1 122 ? -28.214 -4.002 34.246 1.00 96.88 122 GLU A N 1
ATOM 967 C CA . GLU A 1 122 ? -29.255 -4.953 34.642 1.00 96.88 122 GLU A CA 1
ATOM 968 C C . GLU A 1 122 ? -28.800 -5.812 35.830 1.00 96.88 122 GLU A C 1
ATOM 970 O O . GLU A 1 122 ? -29.522 -5.947 36.820 1.00 96.88 122 GLU A O 1
ATOM 975 N N . ALA A 1 123 ? -27.577 -6.347 35.774 1.00 96.94 123 ALA A N 1
ATOM 976 C CA . ALA A 1 123 ? -27.006 -7.136 36.860 1.00 96.94 123 ALA A CA 1
ATOM 977 C C . ALA A 1 123 ? -26.839 -6.314 38.148 1.00 96.94 123 ALA A C 1
ATOM 979 O O . ALA A 1 123 ? -27.161 -6.803 39.235 1.00 96.94 123 ALA A O 1
ATOM 980 N N . GLU A 1 124 ? -26.377 -5.067 38.038 1.00 96.50 124 GLU A N 1
ATOM 981 C CA . GLU A 1 124 ? -26.262 -4.141 39.164 1.00 96.50 124 GLU A CA 1
ATOM 982 C C . GLU A 1 124 ? -27.637 -3.819 39.757 1.00 96.50 124 GLU A C 1
ATOM 984 O O . GLU A 1 124 ? -27.823 -3.951 40.966 1.00 96.50 124 GLU A O 1
ATOM 989 N N . GLY A 1 125 ? -28.622 -3.480 38.923 1.00 96.50 125 GLY A N 1
ATOM 990 C CA . GLY A 1 125 ? -29.990 -3.196 39.353 1.00 96.50 125 GLY A CA 1
ATOM 991 C C . GLY A 1 125 ? -30.636 -4.387 40.065 1.00 96.50 125 GLY A C 1
ATOM 992 O O . GLY A 1 125 ? -31.242 -4.221 41.125 1.00 96.50 125 GLY A O 1
ATOM 993 N N . LEU A 1 126 ? -30.440 -5.607 39.555 1.00 96.62 126 LEU A N 1
ATOM 994 C CA . LEU A 1 126 ? -30.899 -6.834 40.214 1.00 96.62 126 LEU A CA 1
ATOM 995 C C . LEU A 1 126 ? -30.194 -7.071 41.556 1.00 96.62 126 LEU A C 1
ATOM 997 O O . LEU A 1 126 ? -30.833 -7.501 42.520 1.00 96.62 126 LEU A O 1
ATOM 1001 N N . ALA A 1 127 ? -28.888 -6.810 41.641 1.00 96.44 127 ALA A N 1
ATOM 1002 C CA . ALA A 1 127 ? -28.128 -6.957 42.879 1.00 96.44 127 ALA A CA 1
ATOM 1003 C C . ALA A 1 127 ? -28.550 -5.921 43.933 1.00 96.44 127 ALA A C 1
ATOM 1005 O O . ALA A 1 127 ? -28.771 -6.284 45.091 1.00 96.44 127 ALA A O 1
ATOM 1006 N N . GLN A 1 128 ? -28.719 -4.659 43.531 1.00 94.75 128 GLN A N 1
ATOM 1007 C CA . GLN A 1 128 ? -29.217 -3.583 44.386 1.00 94.75 128 GLN A CA 1
ATOM 1008 C C . GLN A 1 128 ? -30.643 -3.871 44.862 1.00 94.75 128 GLN A C 1
ATOM 1010 O O . GLN A 1 128 ? -30.904 -3.785 46.060 1.00 94.75 128 GLN A O 1
ATOM 1015 N N . GLY A 1 129 ? -31.538 -4.291 43.961 1.00 95.62 129 GLY A N 1
ATOM 1016 C CA . GLY A 1 129 ? -32.910 -4.679 44.296 1.00 95.62 129 GLY A CA 1
ATOM 1017 C C . GLY A 1 129 ? -32.950 -5.790 45.344 1.00 95.62 129 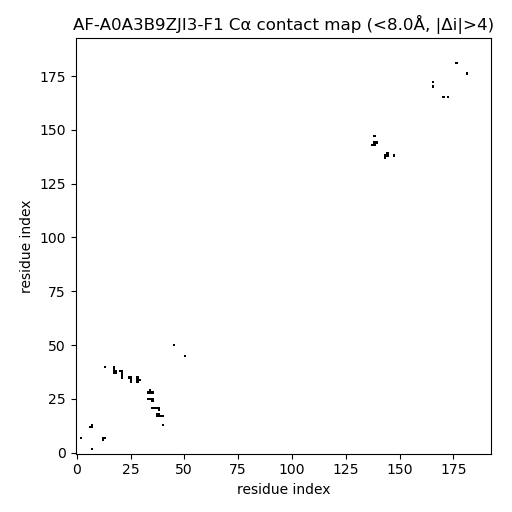GLY A C 1
ATOM 1018 O O . GLY A 1 129 ? -33.544 -5.611 46.406 1.00 95.62 129 GLY A O 1
ATOM 1019 N N . LYS A 1 130 ? -32.210 -6.885 45.122 1.00 95.75 130 LYS A N 1
ATOM 1020 C CA . LYS A 1 130 ? -32.069 -7.974 46.110 1.00 95.75 130 LYS A CA 1
ATOM 1021 C C . LYS A 1 130 ? -31.459 -7.499 47.434 1.00 95.75 130 LYS A C 1
ATOM 1023 O O . LYS A 1 130 ? -31.806 -8.015 48.495 1.00 95.75 130 LYS A O 1
ATOM 1028 N N . GLY A 1 131 ? -30.531 -6.544 47.391 1.00 94.69 131 GLY A N 1
ATOM 1029 C CA . GLY A 1 131 ? -29.941 -5.931 48.582 1.00 94.69 131 GLY A CA 1
ATOM 1030 C C . GLY A 1 131 ? -30.963 -5.132 49.393 1.00 94.69 131 GLY A C 1
ATOM 1031 O O . GLY A 1 131 ? -31.042 -5.298 50.611 1.00 94.69 131 GLY A O 1
ATOM 1032 N N . ILE A 1 132 ? -31.778 -4.316 48.720 1.00 93.25 132 ILE A N 1
ATOM 1033 C CA . ILE A 1 132 ? -32.861 -3.538 49.334 1.00 93.25 132 ILE A CA 1
ATOM 1034 C C . ILE A 1 132 ? -33.930 -4.470 49.905 1.00 93.25 132 ILE A C 1
ATOM 1036 O O . ILE A 1 132 ? -34.331 -4.277 51.048 1.00 93.25 132 ILE A O 1
ATOM 1040 N N . GLU A 1 133 ? -34.348 -5.506 49.174 1.00 93.44 133 GLU A N 1
ATOM 1041 C CA . GLU A 1 133 ? -35.311 -6.501 49.670 1.00 93.44 133 GLU A CA 1
ATOM 1042 C C . GLU A 1 133 ? -34.837 -7.141 50.979 1.00 93.44 133 GLU A C 1
ATOM 1044 O O . GLU A 1 133 ? -35.562 -7.130 51.976 1.00 93.44 133 GLU A O 1
ATOM 1049 N N . LYS A 1 134 ? -33.583 -7.609 51.020 1.00 92.56 134 LYS A N 1
ATOM 1050 C CA . LYS A 1 134 ? -32.982 -8.158 52.246 1.00 92.56 134 LYS A CA 1
ATOM 1051 C C . LYS A 1 134 ? -32.876 -7.123 53.364 1.00 92.56 134 LYS A C 1
ATOM 1053 O O . LYS A 1 134 ? -33.047 -7.461 54.534 1.00 92.56 134 LYS A O 1
ATOM 1058 N N . MET A 1 135 ? -32.598 -5.861 53.036 1.00 86.56 135 MET A N 1
ATOM 1059 C CA . MET A 1 135 ? -32.563 -4.779 54.023 1.00 86.56 135 MET A CA 1
ATOM 1060 C C . MET A 1 135 ? -33.957 -4.509 54.603 1.00 86.56 135 MET A C 1
ATOM 1062 O O . MET A 1 135 ? -34.090 -4.345 55.815 1.00 86.56 135 MET A O 1
ATOM 1066 N N . VAL A 1 136 ? -35.000 -4.510 53.771 1.00 86.69 136 VAL A N 1
ATOM 1067 C CA . VAL A 1 136 ? -36.399 -4.378 54.204 1.00 86.69 136 VAL A CA 1
ATOM 1068 C C . VAL A 1 136 ? -36.801 -5.554 55.092 1.00 86.69 136 VAL A C 1
ATOM 1070 O O . VAL A 1 136 ? -37.416 -5.349 56.140 1.00 86.69 136 VAL A O 1
ATOM 1073 N N . GLU A 1 137 ? -36.415 -6.776 54.729 1.00 88.38 137 GLU A N 1
ATOM 1074 C CA . GLU A 1 137 ? -36.629 -7.968 55.555 1.00 88.38 137 GLU A CA 1
ATOM 1075 C C . GLU A 1 137 ? -35.946 -7.830 56.929 1.00 88.38 137 GLU A C 1
ATOM 1077 O O . GLU A 1 137 ? -36.587 -8.007 57.970 1.00 88.38 137 GLU A O 1
ATOM 1082 N N . ALA A 1 138 ? -34.679 -7.400 56.956 1.00 87.31 138 ALA A N 1
ATOM 1083 C CA . ALA A 1 138 ? -33.933 -7.166 58.191 1.00 87.31 138 ALA A CA 1
ATOM 1084 C C . ALA A 1 138 ? -34.544 -6.050 59.061 1.00 87.31 138 ALA A C 1
ATOM 1086 O O . ALA A 1 138 ? -34.624 -6.198 60.283 1.00 87.31 138 ALA A O 1
ATOM 1087 N N . LEU A 1 139 ? -35.025 -4.955 58.463 1.00 84.31 139 LEU A N 1
ATOM 1088 C CA . LEU A 1 139 ? -35.690 -3.859 59.181 1.00 84.31 139 LEU A CA 1
ATOM 1089 C C . LEU A 1 139 ? -37.056 -4.266 59.752 1.00 84.31 139 LEU A C 1
ATOM 1091 O O . LEU A 1 139 ? -37.450 -3.771 60.808 1.00 84.31 139 LEU A O 1
ATOM 1095 N N . ASN A 1 140 ? -37.763 -5.189 59.098 1.00 80.88 140 ASN A N 1
ATOM 1096 C CA . ASN A 1 140 ? -39.038 -5.721 59.582 1.00 80.88 140 ASN A CA 1
ATOM 1097 C C . ASN A 1 140 ? -38.896 -6.717 60.749 1.00 80.88 140 ASN A C 1
ATOM 1099 O O . ASN A 1 140 ? -39.892 -7.005 61.428 1.00 80.88 140 ASN A O 1
ATOM 1103 N N . SER A 1 141 ? -37.681 -7.207 61.020 1.00 84.81 141 SER A N 1
ATOM 1104 C CA . SER A 1 141 ? -37.376 -8.031 62.197 1.00 84.81 141 SER A CA 1
ATOM 1105 C C . SER A 1 141 ? -37.570 -7.261 63.521 1.00 84.81 141 SER A C 1
ATOM 1107 O O . SER A 1 141 ? -37.677 -6.031 63.548 1.00 84.81 141 SER A O 1
ATOM 1109 N N . SER A 1 142 ? -37.628 -7.973 64.653 1.00 76.06 142 SER A N 1
ATOM 1110 C CA . SER A 1 142 ? -37.858 -7.377 65.985 1.00 76.06 142 SER A CA 1
ATOM 1111 C C . SER A 1 142 ? -36.803 -6.326 66.375 1.00 76.06 142 SER A C 1
ATOM 1113 O O . SER A 1 142 ? -37.149 -5.279 66.931 1.00 76.06 142 SER A O 1
ATOM 1115 N N . GLY A 1 143 ? -35.532 -6.562 66.032 1.00 80.06 143 GLY A N 1
ATOM 1116 C CA . GLY A 1 143 ? -34.437 -5.606 66.238 1.00 80.06 143 GLY A CA 1
ATOM 1117 C C . GLY A 1 143 ? -34.521 -4.390 65.310 1.00 80.06 143 GLY A C 1
ATOM 1118 O O . GLY A 1 143 ? -34.366 -3.253 65.760 1.00 80.06 143 GLY A O 1
ATOM 1119 N N . GLY A 1 144 ? -34.859 -4.603 64.034 1.00 80.81 144 GLY A N 1
ATOM 1120 C CA . GLY A 1 144 ? -34.990 -3.536 63.037 1.00 80.81 144 GLY A CA 1
ATOM 1121 C C . GLY A 1 144 ? -36.116 -2.545 63.349 1.00 80.81 144 GLY A C 1
ATOM 1122 O O . GLY A 1 144 ? -35.904 -1.331 63.319 1.00 80.81 144 GLY A O 1
ATOM 1123 N N . LYS A 1 145 ? -37.284 -3.045 63.772 1.00 78.50 145 LYS A N 1
ATOM 1124 C CA . LYS A 1 145 ? -38.424 -2.206 64.190 1.00 78.50 145 LYS A CA 1
ATOM 1125 C C . LYS A 1 145 ? -38.082 -1.292 65.365 1.00 78.50 145 LYS A C 1
ATOM 1127 O O . LYS A 1 145 ? -38.592 -0.177 65.439 1.00 78.50 145 LYS A O 1
ATOM 1132 N N . THR A 1 146 ? -37.226 -1.749 66.275 1.00 79.25 146 THR A N 1
ATOM 1133 C CA . THR A 1 146 ? -36.781 -0.952 67.427 1.00 79.25 146 THR A CA 1
ATOM 1134 C C . THR A 1 146 ? -35.853 0.177 66.979 1.00 79.25 146 THR A C 1
ATOM 1136 O O . THR A 1 146 ? -36.041 1.322 67.385 1.00 79.25 146 THR A O 1
ATOM 1139 N N . MET A 1 147 ? -34.928 -0.107 66.057 1.00 82.88 147 MET A N 1
ATOM 1140 C CA . MET A 1 147 ? -34.027 0.900 65.486 1.00 82.88 147 MET A CA 1
ATOM 1141 C C . MET A 1 147 ? -34.776 1.981 64.692 1.00 82.88 147 MET A C 1
ATOM 1143 O O . MET A 1 147 ? -34.484 3.167 64.843 1.00 82.88 147 MET A O 1
ATOM 1147 N N . VAL A 1 148 ? -35.770 1.596 63.882 1.00 82.00 148 VAL A N 1
ATOM 1148 C CA . VAL A 1 148 ? -36.608 2.556 63.140 1.00 82.00 148 VAL A CA 1
ATOM 1149 C C . VAL A 1 148 ? -37.396 3.450 64.099 1.00 82.00 148 VAL A C 1
ATOM 1151 O O . VAL A 1 148 ? -37.442 4.659 63.894 1.00 82.00 148 VAL A O 1
ATOM 1154 N N . LYS A 1 149 ? -37.968 2.887 65.174 1.00 82.75 149 LYS A N 1
ATOM 1155 C CA . LYS A 1 149 ? -38.677 3.667 66.202 1.00 82.75 149 LYS A CA 1
ATOM 1156 C C . LYS A 1 149 ? -37.765 4.672 66.904 1.00 82.75 149 LYS A C 1
ATOM 1158 O O . LYS A 1 149 ? -38.199 5.798 67.112 1.00 82.75 149 LYS A O 1
ATOM 1163 N N . MET A 1 150 ? -36.524 4.298 67.231 1.00 82.88 150 MET A N 1
ATOM 1164 C CA . MET A 1 150 ? -35.577 5.242 67.837 1.00 82.88 150 MET A CA 1
ATOM 1165 C C . MET A 1 150 ? -35.206 6.379 66.884 1.00 82.88 150 MET A C 1
ATOM 1167 O O . MET A 1 150 ? -35.329 7.534 67.266 1.00 82.88 150 MET A O 1
ATOM 1171 N N . LYS A 1 151 ? -34.850 6.084 65.625 1.00 82.12 151 LYS A N 1
ATOM 1172 C CA . LYS A 1 151 ? -34.554 7.132 64.627 1.00 82.12 151 LYS A CA 1
ATOM 1173 C C . LYS A 1 151 ? -35.748 8.041 64.350 1.00 82.12 151 LYS A C 1
ATOM 1175 O O . LYS A 1 151 ? -35.584 9.236 64.119 1.00 82.12 151 LYS A O 1
ATOM 1180 N N . LEU A 1 152 ? -36.957 7.479 64.349 1.00 82.44 152 LEU A N 1
ATOM 1181 C CA . LEU A 1 152 ? -38.179 8.264 64.224 1.00 82.44 152 LEU A CA 1
ATOM 1182 C C . LEU A 1 152 ? -38.363 9.181 65.440 1.00 82.44 152 LEU A C 1
ATOM 1184 O O . LEU A 1 152 ? -38.695 10.346 65.259 1.00 82.44 152 LEU A O 1
ATOM 1188 N N . ALA A 1 153 ? -38.109 8.682 66.652 1.00 82.44 153 ALA A N 1
ATOM 1189 C CA . ALA A 1 153 ? -38.147 9.487 67.868 1.00 82.44 153 ALA A CA 1
ATOM 1190 C C . ALA A 1 153 ? -37.101 10.618 67.843 1.00 82.44 153 ALA A C 1
ATOM 1192 O O . ALA A 1 153 ? -37.474 11.761 68.076 1.00 82.44 153 ALA A O 1
ATOM 1193 N N . GLU A 1 154 ? -35.852 10.337 67.453 1.00 84.31 154 GLU A N 1
ATOM 1194 C CA . GLU A 1 154 ? -34.788 11.343 67.262 1.00 84.31 154 GLU A CA 1
ATOM 1195 C C . GLU A 1 154 ? -35.175 12.400 66.214 1.00 84.31 154 GLU A C 1
ATOM 1197 O O . GLU A 1 154 ? -34.941 13.589 66.395 1.00 84.31 154 GLU A O 1
ATOM 1202 N N . SER A 1 155 ? -35.806 11.994 65.105 1.00 82.69 155 SER A N 1
ATOM 1203 C CA . SER A 1 155 ? -36.239 12.934 64.061 1.00 82.69 155 SER A CA 1
ATOM 1204 C C . SER A 1 155 ? -37.429 13.803 64.489 1.00 82.69 155 SER A C 1
ATOM 1206 O O . SER A 1 155 ? -37.600 14.918 63.989 1.00 82.69 155 SER A O 1
ATOM 1208 N N . LEU A 1 156 ? -38.263 13.294 65.397 1.00 80.12 156 LEU A N 1
ATOM 1209 C CA . LEU A 1 156 ? -39.386 14.021 65.991 1.00 80.12 156 LEU A CA 1
ATOM 1210 C C . LEU A 1 156 ? -38.953 14.897 67.175 1.00 80.12 156 LEU A C 1
ATOM 1212 O O . LEU A 1 156 ? -39.685 15.816 67.550 1.00 80.12 156 LEU A O 1
ATOM 1216 N N . GLU A 1 157 ? -37.769 14.657 67.734 1.00 78.88 157 GLU A N 1
ATOM 1217 C CA . GLU A 1 157 ? -37.201 15.446 68.818 1.00 78.88 157 GLU A CA 1
ATOM 1218 C C . GLU A 1 157 ? -36.947 16.890 68.347 1.00 78.88 157 GLU A C 1
ATOM 1220 O O . GLU A 1 157 ? -36.288 17.153 67.342 1.00 78.88 157 GLU A O 1
ATOM 1225 N N . GLY A 1 158 ? -37.557 17.859 69.036 1.00 71.88 158 GLY A N 1
ATOM 1226 C CA . GLY A 1 158 ? -37.460 19.285 68.697 1.00 71.88 158 GLY A CA 1
ATOM 1227 C C . GLY A 1 158 ? -38.423 19.788 67.609 1.00 71.88 158 GLY A C 1
ATOM 1228 O O . GLY A 1 158 ? -38.450 20.993 67.343 1.00 71.88 158 GLY A O 1
ATOM 1229 N N . LYS A 1 159 ? -39.259 18.931 67.003 1.00 79.25 159 LYS A N 1
ATOM 1230 C CA . LYS A 1 159 ? -40.322 19.373 66.079 1.00 79.25 159 LYS A CA 1
ATOM 1231 C C . LYS A 1 159 ? -41.625 19.648 66.839 1.00 79.25 159 LYS A C 1
ATOM 1233 O O . LYS A 1 159 ? -42.049 18.867 67.684 1.00 79.25 159 LYS A O 1
ATOM 1238 N N . LYS A 1 160 ? -42.305 20.756 66.516 1.00 66.94 160 LYS A N 1
ATOM 1239 C CA . LYS A 1 160 ? -43.652 21.048 67.039 1.00 66.94 160 LYS A CA 1
ATOM 1240 C C . LYS A 1 160 ? -44.668 20.122 66.371 1.00 66.94 160 LYS A C 1
ATOM 1242 O O . LYS A 1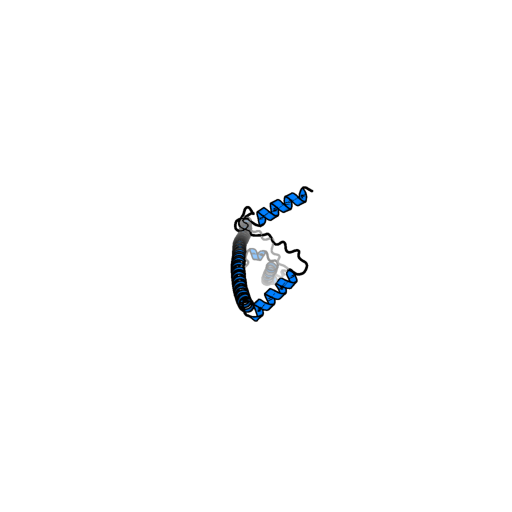 160 ? -44.989 20.301 65.199 1.00 66.94 160 LYS A O 1
ATOM 1247 N N . ILE A 1 161 ? -45.161 19.139 67.117 1.00 69.38 161 ILE A N 1
ATOM 1248 C CA . ILE A 1 161 ? -46.227 18.242 66.666 1.00 69.38 161 ILE A CA 1
ATOM 1249 C C . ILE A 1 161 ? -47.563 18.965 66.862 1.00 69.38 161 ILE A C 1
ATOM 1251 O O . ILE A 1 161 ? -47.978 19.220 67.991 1.00 69.38 161 ILE A O 1
ATOM 1255 N N . TYR A 1 162 ? -48.230 19.306 65.761 1.00 71.88 162 TYR A N 1
ATOM 1256 C CA . TYR A 1 162 ? -49.596 19.824 65.787 1.00 71.88 162 TYR A CA 1
ATOM 1257 C C . TYR A 1 162 ? -50.570 18.648 65.704 1.00 71.88 162 TYR A C 1
ATOM 1259 O O . TYR A 1 162 ? -50.667 17.980 64.677 1.00 71.88 162 TYR A O 1
ATOM 1267 N N . LEU A 1 163 ? -51.281 18.384 66.799 1.00 57.72 163 LEU A N 1
ATOM 1268 C CA . LEU A 1 163 ? -52.385 17.429 66.828 1.00 57.72 163 LEU A CA 1
ATOM 1269 C C . LEU A 1 163 ? -53.617 18.108 66.228 1.00 57.72 163 LEU A C 1
ATOM 1271 O O . LEU A 1 163 ? -54.251 18.937 66.876 1.00 57.72 163 LEU A O 1
ATOM 1275 N N . LEU A 1 164 ? -53.931 17.777 64.978 1.00 62.53 164 LEU A N 1
ATOM 1276 C CA . LEU A 1 164 ? -55.195 18.165 64.362 1.00 62.53 164 LEU A CA 1
ATOM 1277 C C . LEU A 1 164 ? -56.290 17.240 64.922 1.00 62.53 164 LEU A C 1
ATOM 1279 O O . LEU A 1 164 ? -56.170 16.020 64.776 1.00 62.53 164 LEU A O 1
ATOM 1283 N N . PRO A 1 165 ? -57.315 17.767 65.616 1.00 57.84 165 PRO A N 1
ATOM 1284 C CA . PRO A 1 165 ? -58.377 16.942 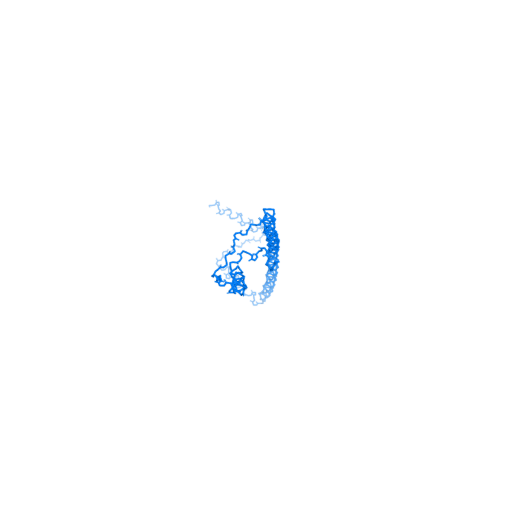66.170 1.00 57.84 165 PRO A CA 1
ATOM 1285 C C . PRO A 1 165 ? -59.212 16.346 65.035 1.00 57.84 165 PRO A C 1
ATOM 1287 O O . PRO A 1 165 ? -59.893 17.056 64.301 1.00 57.84 165 PRO A O 1
ATOM 1290 N N . PHE A 1 166 ? -59.176 15.023 64.918 1.00 49.53 166 PHE A N 1
ATOM 1291 C CA . PHE A 1 166 ? -60.138 14.261 64.135 1.00 49.53 166 PHE A CA 1
ATOM 1292 C C . PHE A 1 166 ? -61.331 13.968 65.039 1.00 49.53 166 PHE A C 1
ATOM 1294 O O . PHE A 1 166 ? -61.301 13.034 65.839 1.00 49.53 166 PHE A O 1
ATOM 1301 N N . GLY A 1 167 ? -62.339 14.833 64.970 1.00 44.16 167 GLY A N 1
ATOM 1302 C CA . GLY A 1 167 ? -63.551 14.750 65.773 1.00 44.16 167 GLY A CA 1
ATOM 1303 C C . GLY A 1 167 ? -64.775 14.975 64.901 1.00 44.16 167 GLY A C 1
ATOM 1304 O O . GLY A 1 167 ? -64.917 16.019 64.270 1.00 44.16 167 GLY A O 1
ATOM 1305 N N . ASP A 1 168 ? -65.626 13.959 64.879 1.00 55.12 168 ASP A N 1
ATOM 1306 C CA . ASP A 1 168 ? -66.968 13.916 64.316 1.00 55.12 168 ASP A CA 1
ATOM 1307 C C . ASP A 1 168 ? -67.840 15.041 64.902 1.00 55.12 168 ASP A C 1
ATOM 1309 O O . ASP A 1 168 ? -68.434 14.874 65.957 1.00 55.12 168 ASP A O 1
ATOM 1313 N N . THR A 1 169 ? -67.781 16.223 64.281 1.00 51.53 169 THR A N 1
ATOM 1314 C CA . THR A 1 169 ? -68.809 17.280 64.200 1.00 51.53 169 THR A CA 1
ATOM 1315 C C . THR A 1 169 ? -68.154 18.539 63.613 1.00 51.53 169 THR A C 1
ATOM 1317 O O . THR A 1 169 ? -67.581 19.352 64.334 1.00 51.53 169 THR A O 1
ATOM 1320 N N . GLY A 1 170 ? -68.223 18.698 62.286 1.00 56.69 170 GLY A N 1
ATOM 1321 C CA . GLY A 1 170 ? -67.950 19.969 61.592 1.00 56.69 170 GLY A CA 1
ATOM 1322 C C . GLY A 1 170 ? -66.490 20.322 61.258 1.00 56.69 170 GLY A C 1
ATOM 1323 O O . GLY A 1 170 ? -66.238 21.460 60.871 1.00 56.69 170 GLY A O 1
ATOM 1324 N N . GLY A 1 171 ? -65.536 19.393 61.380 1.00 53.75 171 GLY A N 1
ATOM 1325 C CA . GLY A 1 171 ? -64.109 19.620 61.100 1.00 53.75 171 GLY A CA 1
ATOM 1326 C C . GLY A 1 171 ? -63.600 18.867 59.867 1.00 53.75 171 GLY A C 1
ATOM 1327 O O . GLY A 1 171 ? -63.981 17.726 59.638 1.00 53.75 171 GLY A O 1
ATOM 1328 N N . ILE A 1 172 ? -62.743 19.530 59.085 1.00 57.69 172 ILE A N 1
ATOM 1329 C CA . ILE A 1 172 ? -62.160 19.106 57.798 1.00 57.69 172 ILE A CA 1
ATOM 1330 C C . ILE A 1 172 ? -61.684 17.639 57.817 1.00 57.69 172 ILE A C 1
ATOM 1332 O O . ILE A 1 172 ? -60.779 17.276 58.569 1.00 57.69 172 ILE A O 1
ATOM 1336 N N . ASP A 1 173 ? -62.257 16.813 56.937 1.00 52.91 173 ASP A N 1
ATOM 1337 C CA . ASP A 1 173 ? -61.921 15.396 56.776 1.00 52.91 173 ASP A CA 1
ATOM 1338 C C . ASP A 1 173 ? -60.625 15.232 55.957 1.00 52.91 173 ASP A C 1
ATOM 1340 O O . ASP A 1 173 ? -60.627 15.216 54.724 1.00 52.91 173 ASP A O 1
ATOM 1344 N N . LEU A 1 174 ? -59.478 15.143 56.642 1.00 54.44 174 LEU A N 1
ATOM 1345 C CA . LEU A 1 174 ? -58.158 15.046 55.992 1.00 54.44 174 LEU A CA 1
ATOM 1346 C C . LEU A 1 174 ? -57.894 13.677 55.337 1.00 54.44 174 LEU A C 1
ATOM 1348 O O . LEU A 1 174 ? -56.812 13.478 54.791 1.00 54.44 174 LEU A O 1
ATOM 1352 N N . LYS A 1 175 ? -58.842 12.726 55.357 1.00 55.84 175 LYS A N 1
ATOM 1353 C CA . LYS A 1 175 ? -58.692 11.469 54.599 1.00 55.84 175 LYS A CA 1
ATOM 1354 C C . LYS A 1 175 ? -58.763 11.679 53.085 1.00 55.84 175 LYS A C 1
ATOM 1356 O O . LYS A 1 175 ? -58.215 10.870 52.342 1.00 55.84 175 LYS A O 1
ATOM 13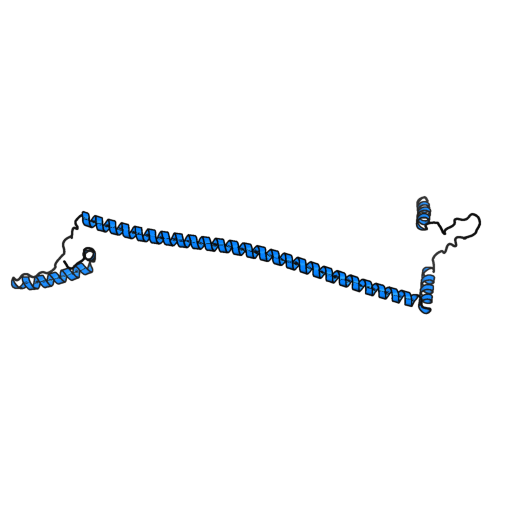61 N N . THR A 1 176 ? -59.406 12.757 52.642 1.00 55.03 176 THR A N 1
ATOM 1362 C CA . THR A 1 176 ? -59.575 13.117 51.222 1.00 55.03 176 THR A CA 1
ATOM 1363 C C . THR A 1 176 ? -58.822 14.377 50.809 1.00 55.03 176 THR A C 1
ATOM 1365 O O . THR A 1 176 ? -58.803 14.707 49.627 1.00 55.03 176 THR A O 1
ATOM 1368 N N . THR A 1 177 ? -58.191 15.083 51.746 1.00 59.22 177 THR A N 1
ATOM 1369 C CA . THR A 1 177 ? -57.467 16.317 51.434 1.00 59.22 177 THR A CA 1
ATOM 1370 C C . THR A 1 177 ? -56.054 15.993 50.966 1.00 59.22 177 THR A C 1
ATOM 1372 O O . THR A 1 177 ? -55.243 15.473 51.733 1.00 59.22 177 THR A O 1
ATOM 1375 N N . ASP A 1 178 ? -55.745 16.329 49.713 1.00 60.94 178 ASP A N 1
ATOM 1376 C CA . ASP A 1 178 ? -54.382 16.278 49.192 1.00 60.94 178 ASP A CA 1
ATOM 1377 C C . ASP A 1 178 ? -53.495 17.215 50.027 1.00 60.94 178 ASP A C 1
ATOM 1379 O O . ASP A 1 178 ? -53.652 18.440 50.040 1.00 60.94 178 ASP A O 1
ATOM 1383 N N . ILE A 1 179 ? -52.555 16.623 50.761 1.00 66.44 179 ILE A N 1
ATOM 1384 C CA . ILE A 1 179 ? -51.633 17.334 51.650 1.00 66.44 179 ILE A CA 1
ATOM 1385 C C . ILE A 1 179 ? -50.819 18.376 50.860 1.00 66.44 179 ILE A C 1
ATOM 1387 O O . ILE A 1 179 ? -50.458 19.417 51.414 1.00 66.44 179 ILE A O 1
ATOM 1391 N N . ASN A 1 180 ? -50.589 18.166 49.558 1.00 66.81 180 ASN A N 1
ATOM 1392 C CA . ASN A 1 180 ? -49.915 19.142 48.703 1.00 66.81 180 ASN A CA 1
ATOM 1393 C C . ASN A 1 180 ? -50.785 20.370 48.411 1.00 66.81 180 ASN A C 1
ATOM 1395 O O . ASN A 1 180 ? -50.258 21.483 48.344 1.00 66.81 180 ASN A O 1
ATOM 1399 N N . GLU A 1 181 ? -52.100 20.207 48.249 1.00 65.94 181 GLU A N 1
ATOM 1400 C CA . GLU A 1 181 ? -53.018 21.343 48.088 1.00 65.94 181 GLU A CA 1
ATOM 1401 C C . GLU A 1 181 ? -53.162 22.139 49.383 1.00 65.94 181 GLU A C 1
ATOM 1403 O O . GLU A 1 181 ? -53.151 23.374 49.352 1.00 65.94 181 GLU A O 1
ATOM 1408 N N . LEU A 1 182 ? -53.201 21.447 50.523 1.00 68.00 182 LEU A N 1
ATOM 1409 C CA . LEU A 1 182 ? -53.231 22.069 51.845 1.00 68.00 182 LEU A CA 1
ATOM 1410 C C . LEU A 1 182 ? -51.956 22.897 52.106 1.00 68.00 182 LEU A C 1
ATOM 1412 O O . LEU A 1 182 ? -52.018 24.048 52.536 1.00 68.00 182 LEU A O 1
ATOM 1416 N N . LEU A 1 183 ? -50.783 22.350 51.778 1.00 68.62 183 LEU A N 1
ATOM 1417 C CA . LEU A 1 183 ? -49.507 23.064 51.896 1.00 68.62 183 LEU A CA 1
ATOM 1418 C C . LEU A 1 183 ? -49.422 24.279 50.965 1.00 68.62 183 LEU A C 1
ATOM 1420 O O . LEU A 1 183 ? -48.863 25.302 51.363 1.00 68.62 183 LEU A O 1
ATOM 1424 N N . LYS A 1 184 ? -50.000 24.209 49.758 1.00 68.00 184 LYS A N 1
ATOM 1425 C CA . LYS A 1 184 ? -50.093 25.370 48.856 1.00 68.00 184 LYS A CA 1
ATOM 1426 C C . LYS A 1 184 ? -50.966 26.472 49.448 1.00 68.00 184 LYS A C 1
ATOM 1428 O O . LYS A 1 184 ? -50.564 27.629 49.424 1.00 68.00 184 LYS A O 1
ATOM 1433 N N . THR A 1 185 ? -52.122 26.139 50.015 1.00 64.94 185 THR A N 1
ATOM 1434 C CA . THR A 1 185 ? -53.040 27.145 50.580 1.00 64.94 185 THR A CA 1
ATOM 1435 C C . THR A 1 185 ? -52.465 27.827 51.821 1.00 64.94 185 THR A C 1
ATOM 1437 O O . THR A 1 185 ? -52.495 29.055 51.911 1.00 64.94 185 THR A O 1
ATOM 1440 N N . PHE A 1 186 ? -51.843 27.070 52.728 1.00 65.94 186 PHE A N 1
ATOM 1441 C CA . PHE A 1 186 ? -51.152 27.649 53.887 1.00 65.94 186 PHE A CA 1
ATOM 1442 C C . PHE A 1 186 ? -49.851 28.377 53.509 1.00 65.94 186 PHE A C 1
ATOM 1444 O O . PHE A 1 186 ? -49.505 29.386 54.125 1.00 65.94 186 PHE A O 1
ATOM 1451 N N . GLY A 1 187 ? -49.136 27.910 52.480 1.00 64.06 187 GLY A N 1
ATOM 1452 C CA . GLY A 1 187 ? -47.945 28.578 51.947 1.00 64.06 187 GLY A CA 1
ATOM 1453 C C . GLY A 1 187 ? -48.255 29.933 51.305 1.00 64.06 187 GLY A C 1
ATOM 1454 O O . GLY A 1 187 ? -47.478 30.871 51.461 1.00 64.06 187 GLY A O 1
ATOM 1455 N N . VAL A 1 188 ? -49.413 30.060 50.650 1.00 57.19 188 VAL A N 1
ATOM 1456 C CA . VAL A 1 188 ? -49.898 31.324 50.070 1.00 57.19 188 VAL A CA 1
ATOM 1457 C C . VAL A 1 188 ? -50.365 32.301 51.157 1.00 57.19 188 VAL A C 1
ATOM 1459 O O . VAL A 1 188 ? -50.073 33.488 51.051 1.00 57.19 188 VAL A O 1
ATOM 1462 N N . GLN A 1 189 ? -50.998 31.832 52.240 1.00 52.75 189 GLN A N 1
ATOM 1463 C CA . GLN A 1 189 ? -51.348 32.691 53.386 1.00 52.75 189 GLN A CA 1
ATOM 1464 C C . GLN A 1 189 ? -50.121 33.305 54.071 1.00 52.75 189 GLN A C 1
ATOM 1466 O O . GLN A 1 189 ? -50.165 34.459 54.475 1.00 52.75 189 GLN A O 1
ATOM 1471 N N . LYS A 1 190 ? -49.008 32.569 54.148 1.00 51.69 190 LYS A N 1
ATOM 1472 C CA . LYS A 1 190 ? -47.755 33.052 54.751 1.00 51.69 190 LYS A CA 1
ATOM 1473 C C . LYS A 1 190 ? -46.982 34.069 53.900 1.00 51.69 190 LYS A C 1
ATOM 1475 O O . LYS A 1 190 ? -46.040 34.665 54.403 1.00 51.69 190 LYS A O 1
ATOM 1480 N N . LEU A 1 191 ? -47.333 34.209 52.619 1.00 50.66 191 LEU A N 1
ATOM 1481 C CA . LEU A 1 191 ? -46.791 35.217 51.695 1.00 50.66 191 LEU A CA 1
ATOM 1482 C C . LEU A 1 191 ? -47.667 36.480 51.622 1.00 50.66 191 LEU A C 1
ATOM 1484 O O . LEU A 1 191 ? -47.274 37.445 50.973 1.00 50.66 191 LEU A O 1
ATOM 1488 N N . ALA A 1 192 ? -48.853 36.456 52.239 1.00 47.84 192 ALA A N 1
ATOM 1489 C CA . ALA A 1 192 ? -49.810 37.560 52.264 1.00 47.84 192 ALA A CA 1
ATOM 1490 C C . ALA A 1 192 ? -49.830 38.331 53.605 1.00 47.84 192 ALA A C 1
ATOM 1492 O O . ALA A 1 192 ? -50.666 39.219 53.766 1.00 47.84 192 ALA A O 1
ATOM 1493 N N . GLU A 1 193 ? -48.916 38.010 54.531 1.00 40.19 193 GLU A N 1
ATOM 1494 C CA . GLU A 1 193 ? -48.515 38.857 55.672 1.00 40.19 193 GLU A CA 1
ATOM 1495 C C . GLU A 1 193 ? -47.166 39.531 55.400 1.00 40.19 193 GLU A C 1
ATOM 1497 O O . GLU A 1 193 ? -46.250 38.837 54.895 1.00 40.19 193 GLU A O 1
#

Solvent-accessible surface area (backbone atoms only — not comparable to full-atom values): 11299 Å² total; per-residue (Å²): 131,95,68,56,86,70,51,75,72,39,70,69,59,51,52,56,52,28,50,54,49,37,55,57,49,34,71,64,34,48,83,74,75,44,84,69,89,77,56,77,86,70,90,81,78,73,57,70,71,58,52,49,53,51,51,52,49,52,51,49,53,53,49,51,55,46,51,54,50,51,53,49,52,50,52,52,50,51,51,49,50,52,52,50,53,51,50,51,51,52,48,52,50,51,52,53,52,50,52,51,50,51,54,49,52,51,51,52,52,50,51,52,51,51,53,50,50,52,52,48,51,52,53,48,51,53,50,52,49,56,49,51,52,52,48,52,54,50,38,70,33,80,68,28,50,51,53,53,51,49,54,50,49,61,69,49,57,92,56,88,82,80,82,78,82,90,52,102,76,94,58,88,67,67,91,76,52,57,65,69,60,53,50,49,56,57,53,52,55,65,68,74,106

Sequence (193 aa):
GELKTEDFYVANKRTEKAEAVKTALNKVLNAYGIIVESVLPKDYRFNPAYQKAIEEKKIADQMAERFKSEAKATVEEYLQKLQFSQGEVNKMVADVDGEYLKAKISADAYYEQQAMLAKAIEAEGLAQGKGIEKMVEALNSSGGKTMVKMKLAESLEGKKIYLLPFGDTGGIDLKTTDINELLKTFGVQKLAE

Radius of gyration: 61.78 Å; Cα contacts (8 Å, |Δi|>4): 33; chains: 1; bounding box: 134×47×136 Å

Secondary structure (DSSP, 8-state):
--S-TTGGG-HHHHHHHHHHHHHHHHHHHGGGT--------------HHHHHHHHHHHHHHHHHHHHHHHHHHHHHHHHHHHHHHHHHHHHHHHHHHHHHHHHHHHHHHHHHHHHHHHHHHHHHHHHHHHHHHHHHHHHHSHHHHHHHHHHHHHHHTT---------TTT---TTSS-HHHHHHHHHHHTT--